Protein 8PGP (pdb70)

B-factor: mean 14.61, std 7.29, range [5.94, 54.8]

Radius of gyration: 15.75 Å; Cα contacts (8 Å, |Δi|>4): 609; chains: 1; bounding box: 39×38×40 Å

Structure (mmCIF, N/CA/C/O backbone):
data_8PGP
#
_entry.id   8PGP
#
_cell.length_a   39.260
_cell.length_b   67.470
_cell.length_c   40.090
_cell.angle_alpha   90.000
_cell.angle_beta   93.660
_cell.angle_gamma   90.000
#
_symmetry.space_group_name_H-M   'P 1 21 1'
#
loop_
_entity.id
_entity.type
_entity.pdbx_description
1 polymer 'Beta-lactamase VIM-1'
2 non-polymer 'ZINC ION'
3 non-polymer '7-[(1~{S})-1-[5-[(3-azanylazetidin-1-yl)methyl]-2-oxidanylidene-1,3-oxazolidin-3-yl]ethyl]-3-[3-cyano-4-(methylsulfonylamino)phenyl]-1~{H}-indole-2-carboxylic acid'
4 water water
#
loop_
_atom_site.group_PDB
_atom_site.id
_atom_site.type_symbol
_atom_site.label_atom_id
_atom_site.label_alt_id
_atom_site.label_comp_id
_atom_site.label_asym_id
_atom_site.label_entity_id
_atom_site.label_seq_id
_atom_site.pdbx_PDB_ins_code
_atom_site.Cartn_x
_atom_site.Cartn_y
_atom_site.Cartn_z
_atom_site.occupancy
_atom_site.B_iso_or_equiv
_atom_site.auth_seq_id
_atom_site.auth_comp_id
_atom_site.auth_asym_id
_atom_site.auth_atom_id
_atom_site.pdbx_PDB_model_num
ATOM 1 N N . SER A 1 30 ? 2.59948 -9.27877 7.73744 1.000 26.14943 30 SER A N 1
ATOM 2 C CA . SER A 1 30 ? 3.72832 -8.44837 7.32739 1.000 26.17890 30 SER A CA 1
ATOM 3 C C . SER A 1 30 ? 3.28289 -7.15188 6.65056 1.000 25.63136 30 SER A C 1
ATOM 4 O O . SER A 1 30 ? 3.87399 -6.70348 5.68446 1.000 25.26981 30 SER A O 1
ATOM 12 N N . GLY A 1 31 ? 2.22007 -6.54331 7.14997 1.000 25.24194 31 GLY A N 1
ATOM 13 C CA . GLY A 1 31 ? 1.79117 -5.22973 6.70374 1.000 24.56501 31 GLY A CA 1
ATOM 14 C C . GLY A 1 31 ? 0.45285 -5.18519 6.00081 1.000 23.61635 31 GLY A C 1
ATOM 15 O O . GLY A 1 31 ? -0.16903 -4.11734 5.95280 1.000 22.89319 31 GLY A O 1
ATOM 19 N N . GLU A 1 32 ? 0.00845 -6.28793 5.41223 1.000 23.16255 32 GLU A N 1
ATOM 20 C CA . GLU A 1 32 ? -1.28101 -6.34263 4.75045 1.000 22.49059 32 GLU A CA 1
ATOM 21 C C . GLU A 1 32 ? -2.37880 -6.44382 5.78854 1.000 20.01883 32 GLU A C 1
ATOM 22 O O . GLU A 1 32 ? -2.13991 -6.83635 6.93022 1.000 21.47543 32 GLU A O 1
ATOM 34 N N . TYR A 1 33 ? -3.59930 -6.09814 5.39000 1.000 17.36074 33 TYR A N 1
ATOM 35 C CA . TYR A 1 33 ? -4.69520 -6.17216 6.34435 1.000 14.70096 33 TYR A CA 1
ATOM 36 C C . TYR A 1 33 ? -4.93997 -7.63938 6.65174 1.000 16.44627 33 TYR A C 1
ATOM 37 O O . TYR A 1 33 ? -5.02510 -8.44990 5.72134 1.000 17.96991 33 TYR A O 1
ATOM 55 N N . PRO A 1 34 ? -5.00972 -8.03832 7.90938 1.000 18.36668 34 PRO A N 1
ATOM 56 C CA . PRO A 1 34 ? -5.08255 -9.46661 8.17503 1.000 19.61816 34 PRO A CA 1
ATOM 57 C C . PRO A 1 34 ? -6.44799 -10.03972 7.90945 1.000 19.63105 34 PRO A C 1
ATOM 58 O O . PRO A 1 34 ? -7.48425 -9.38344 8.04587 1.000 19.37448 34 PRO A O 1
ATOM 69 N N A THR A 1 35 ? -6.46763 -11.28678 7.39859 0.556 20.38061 35 THR A N 1
ATOM 70 N N B THR A 1 35 ? -6.37332 -11.32823 7.76333 0.444 19.09456 35 THR A N 1
ATOM 71 C CA A THR A 1 35 ? -7.67490 -11.96448 6.89535 0.556 20.72882 35 THR A CA 1
ATOM 72 C CA B THR A 1 35 ? -7.47926 -12.19213 7.61025 0.444 17.90452 35 THR A CA 1
ATOM 73 C C A THR A 1 35 ? -8.00677 -13.21893 7.71206 0.556 19.42778 35 THR A C 1
ATOM 74 C C B THR A 1 35 ? -7.30767 -13.28732 8.63395 0.444 16.62968 35 THR A C 1
ATOM 75 O O A THR A 1 35 ? -7.22032 -13.63029 8.55773 0.556 19.72002 35 THR A O 1
ATOM 76 O O B THR A 1 35 ? -6.30493 -13.36458 9.36469 0.444 16.41667 35 THR A O 1
ATOM 97 N N A VAL A 1 36 ? -9.18560 -13.83852 7.46160 0.556 19.08734 36 VAL A N 1
ATOM 98 N N B VAL A 1 36 ? -8.32679 -14.13080 8.67567 0.444 16.26697 36 VAL A N 1
ATOM 99 C CA A VAL A 1 36 ? -9.73678 -14.82779 8.39686 0.556 18.89663 36 VAL A CA 1
ATOM 100 C CA B VAL A 1 36 ? -8.31911 -15.30381 9.53141 0.444 16.64383 36 VAL A CA 1
ATOM 101 C C A VAL A 1 36 ? -8.78133 -15.99376 8.60100 0.556 19.18214 36 VAL A C 1
ATOM 102 C C B VAL A 1 36 ? -7.04506 -16.11513 9.35698 0.444 16.83392 36 VAL A C 1
ATOM 103 O O A VAL A 1 36 ? -8.55536 -16.43811 9.72869 0.556 18.77555 36 VAL A O 1
ATOM 104 O O B VAL A 1 36 ? -6.60392 -16.80039 10.28569 0.444 17.14161 36 VAL A O 1
ATOM 129 N N A ASN A 1 37 ? -8.24324 -16.54149 7.51930 0.5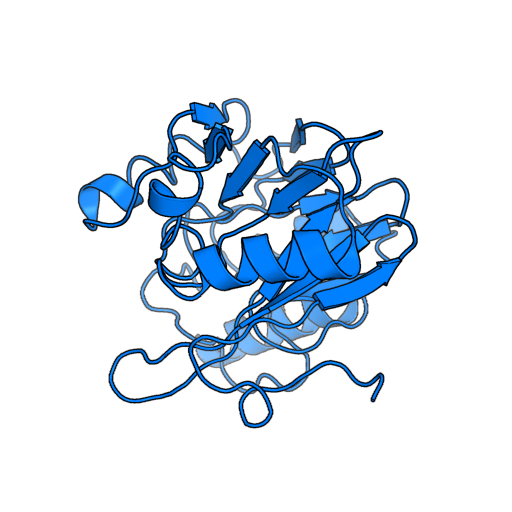56 19.80491 37 ASN A N 1
ATOM 130 N N B ASN A 1 37 ? -6.43604 -16.06898 8.17435 0.444 17.32483 37 ASN A N 1
ATOM 131 C CA A ASN A 1 37 ? -7.38295 -17.70522 7.68980 0.556 21.12486 37 ASN A CA 1
ATOM 132 C CA B ASN A 1 37 ? -5.29030 -16.92648 7.90722 0.444 18.43792 37 ASN A CA 1
ATOM 133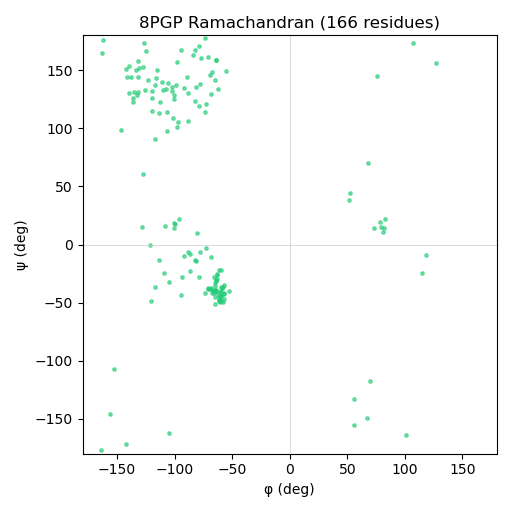 C C A ASN A 1 37 ? -6.01185 -17.34293 8.22433 0.556 20.71699 37 ASN A C 1
ATOM 134 C C B ASN A 1 37 ? -3.98500 -16.39689 8.48724 0.444 18.40636 37 ASN A C 1
ATOM 135 O O A ASN A 1 37 ? -5.20909 -18.24601 8.47309 0.556 21.41545 37 ASN A O 1
ATOM 136 O O B ASN A 1 37 ? -2.99133 -17.12814 8.47150 0.444 18.63477 37 ASN A O 1
ATOM 157 N N A GLU A 1 38 ? -5.73805 -16.05667 8.42481 0.556 19.60605 38 GLU A N 1
ATOM 158 N N B GLU A 1 38 ? -3.95521 -15.17521 9.02074 0.444 18.25609 38 GLU A N 1
ATOM 159 C CA A GLU A 1 38 ? -4.46968 -15.61573 8.98054 0.556 18.88533 38 GLU A CA 1
ATOM 160 C CA B GLU A 1 38 ? -2.72910 -14.61049 9.57742 0.444 18.22772 38 GLU A CA 1
ATOM 161 C C A GLU A 1 38 ? -4.51889 -15.37796 10.47819 0.556 17.29678 38 GLU A C 1
ATOM 162 C C B GLU A 1 38 ? -2.87149 -14.21419 11.03794 0.444 16.95441 38 GLU A C 1
ATOM 163 O O A GLU A 1 38 ? -3.46548 -15.13686 11.07755 0.556 17.50322 38 GLU A O 1
ATOM 164 O O B GLU A 1 38 ? -2.01885 -13.49069 11.57213 0.444 17.80932 38 GLU A O 1
ATOM 187 N N A ILE A 1 39 ? -5.69475 -15.44256 11.09314 0.556 15.22136 39 ILE A N 1
ATOM 188 N N B ILE A 1 39 ? -3.94911 -14.62171 11.68454 0.444 14.47965 39 ILE A N 1
ATOM 189 C CA A ILE A 1 39 ? -5.84162 -15.14424 12.51428 0.556 13.75658 39 ILE A CA 1
ATOM 190 C CA B ILE A 1 39 ? -4.15480 -14.38464 13.10540 0.444 13.37322 39 ILE A CA 1
ATOM 191 C C A ILE A 1 39 ? -6.49341 -16.34872 13.17226 0.556 12.60265 39 ILE A C 1
ATOM 192 C C B ILE A 1 39 ? -4.03980 -15.74110 13.79454 0.444 13.11283 39 ILE A C 1
ATOM 193 O O A ILE A 1 39 ? -7.67483 -16.61304 12.92897 0.556 11.46955 39 ILE A O 1
ATOM 194 O O B ILE A 1 39 ? -4.85378 -16.63318 13.52619 0.444 13.10534 39 ILE A O 1
ATOM 225 N N A PRO A 1 40 ? -5.77553 -17.12148 13.96915 0.556 12.58958 40 PRO A N 1
ATOM 226 N N B PRO A 1 40 ? -3.02699 -15.96826 14.62838 0.444 13.16287 40 PRO A N 1
ATOM 227 C CA A PRO A 1 40 ? -6.43085 -18.19475 14.71294 0.556 12.53728 40 PRO A CA 1
ATOM 228 C CA B PRO A 1 40 ? -2.92246 -17.25485 15.31526 0.444 13.14012 40 PRO A CA 1
ATOM 229 C C A PRO A 1 40 ? -7.45958 -17.60628 15.65980 0.556 11.23365 40 PRO A C 1
ATOM 230 C C B PRO A 1 40 ? -4.15860 -17.50656 16.15369 0.444 12.58714 40 PRO A C 1
ATOM 231 O O A PRO A 1 40 ? -7.28306 -16.51965 16.20019 0.556 11.31133 40 PRO A O 1
ATOM 232 O O B PRO A 1 40 ? -4.88802 -16.58942 16.54242 0.444 12.36347 40 PRO A O 1
ATOM 253 N N A VAL A 1 41 ? -8.52066 -18.35727 15.90062 0.556 11.21073 41 VAL A N 1
ATOM 254 N N B VAL A 1 41 ? -4.39085 -18.78576 16.43413 0.444 12.97013 41 VAL A N 1
ATOM 255 C CA A VAL A 1 41 ? -9.50264 -17.90606 16.86988 0.556 11.46769 41 VAL A CA 1
ATOM 256 C CA B VAL A 1 41 ? -5.60536 -19.17418 17.12816 0.444 13.45150 41 VAL A CA 1
ATOM 257 C C A VAL A 1 41 ? -8.82296 -17.79463 18.22642 0.556 11.50113 41 VAL A C 1
ATOM 258 C C B VAL A 1 41 ? -5.69917 -18.45259 18.46102 0.444 12.93177 41 VAL A C 1
ATOM 259 O O A VAL A 1 41 ? -8.14452 -18.72348 18.68809 0.556 12.70785 41 VAL A O 1
ATOM 260 O O B VAL A 1 41 ? -4.73431 -18.39007 19.23146 0.444 13.26545 41 VAL A O 1
ATOM 285 N N A GLY A 1 42 ? -9.00435 -16.65250 18.87759 0.556 10.72584 42 GLY A N 1
ATOM 286 N N B GLY A 1 42 ? -6.86036 -17.86364 18.71898 0.444 12.55139 42 GLY A N 1
ATOM 287 C CA A GLY A 1 42 ? -8.34708 -16.36914 20.14087 0.556 11.01487 42 GLY A CA 1
ATOM 288 C CA B GLY A 1 42 ? -7.12306 -17.19479 19.97570 0.444 13.19297 42 GLY A CA 1
ATOM 289 C C A GLY A 1 42 ? -7.23140 -15.36101 20.05093 0.556 11.84090 42 GLY A C 1
ATOM 290 C C B GLY A 1 42 ? -6.52430 -15.81437 20.07706 0.444 13.38901 42 GLY A C 1
ATOM 291 O O A GLY A 1 42 ? -6.79416 -14.84412 21.08831 0.556 12.02113 42 GLY A O 1
ATOM 292 O O B GLY A 1 42 ? -6.49361 -15.24252 21.16975 0.444 13.48670 42 GLY A O 1
ATOM 299 N N A GLU A 1 43 ? -6.75758 -15.06239 18.85734 0.556 12.44878 43 GLU A N 1
ATOM 300 N N B GLU A 1 43 ? -6.07903 -15.26799 18.96023 0.444 13.86483 43 GLU A N 1
ATOM 301 C CA A GLU A 1 43 ? -5.64675 -14.14661 18.66766 0.556 13.77146 43 GLU A CA 1
ATOM 302 C CA B GLU A 1 43 ? -5.25287 -14.08307 18.86534 0.444 14.76411 43 GLU A CA 1
ATOM 303 C C A GLU A 1 43 ? -6.16322 -12.83685 18.11780 0.556 12.61241 43 GLU A C 1
ATOM 304 C C B GLU A 1 43 ? -6.04210 -12.92952 18.26744 0.444 12.64100 43 GLU A C 1
ATOM 305 O O A GLU A 1 43 ? -7.16296 -12.81175 17.39601 0.556 12.81894 43 GLU A O 1
ATOM 306 O O B GLU A 1 43 ? -7.09519 -13.10881 17.66526 0.444 12.42412 43 GLU A O 1
ATOM 329 N N . VAL A 1 44 ? -5.47661 -11.74415 18.43336 1.000 10.89336 44 VAL A N 1
ATOM 330 C CA . VAL A 1 44 ? -5.96278 -10.47707 17.91795 1.000 9.60602 44 VAL A CA 1
ATOM 331 C C . VAL A 1 44 ? -4.81632 -9.75555 17.25129 1.000 9.62993 44 VAL A C 1
ATOM 332 O O . VAL A 1 44 ? -3.68516 -9.75250 17.74838 1.000 11.09211 44 VAL A O 1
ATOM 345 N N A ARG A 1 45 ? -5.13873 -9.12030 16.12663 0.446 9.91728 45 ARG A N 1
ATOM 346 N N B ARG A 1 45 ? -5.08995 -9.12731 16.13465 0.554 9.16684 45 ARG A N 1
ATOM 347 C CA A ARG A 1 45 ? -4.24064 -8.26961 15.37463 0.446 10.45098 45 ARG A CA 1
ATOM 348 C CA B ARG A 1 45 ? -4.08327 -8.27932 15.54146 0.554 9.37928 45 ARG A CA 1
ATOM 349 C C A ARG A 1 45 ? -4.70600 -6.82329 15.45874 0.446 9.31501 45 ARG A C 1
ATOM 350 C C B ARG A 1 45 ? -4.64349 -6.87370 15.39922 0.554 8.74692 45 ARG A C 1
ATOM 351 O O A ARG A 1 45 ? -5.90449 -6.53541 15.50549 0.446 9.03046 45 ARG A O 1
ATOM 352 O O B ARG A 1 45 ? -5.84832 -6.66845 15.26464 0.554 8.40254 45 ARG A O 1
ATOM 393 N N . LEU A 1 46 ? -3.74443 -5.90515 15.47010 1.000 8.68694 46 LEU A N 1
ATOM 394 C CA . LEU A 1 46 ? -4.05167 -4.50468 15.27574 1.000 8.84045 46 LEU A CA 1
ATOM 395 C C . LEU A 1 46 ? -3.49060 -4.06293 13.93968 1.000 9.37826 46 LEU A C 1
ATOM 396 O O . LEU A 1 46 ? -2.48687 -4.58132 13.45657 1.000 11.42814 46 LEU A O 1
ATOM 412 N N . TYR A 1 47 ? -4.13078 -3.07799 13.34968 1.000 8.52788 47 TYR A N 1
ATOM 413 C CA . TYR A 1 47 ? -3.70710 -2.54093 12.06520 1.000 8.66939 47 TYR A CA 1
ATOM 414 C C . TYR A 1 47 ? -3.78246 -1.03235 12.14843 1.000 8.56605 47 TYR A C 1
ATOM 415 O O . TYR A 1 47 ? -4.82893 -0.47109 12.45245 1.000 8.79701 47 TYR A O 1
ATOM 433 N N . GLN A 1 48 ? -2.66974 -0.36171 11.90570 1.000 9.47347 48 GLN A N 1
ATOM 434 C CA . GLN A 1 48 ? -2.65905 1.09361 11.95491 1.000 10.04372 48 GLN A CA 1
ATOM 435 C C . GLN A 1 48 ? -3.39025 1.65886 10.75521 1.000 9.63710 48 GLN A C 1
ATOM 436 O O . GLN A 1 48 ? -3.02149 1.40495 9.61348 1.000 11.43319 48 GLN A O 1
ATOM 450 N N . ILE A 1 49 ? -4.42858 2.43307 11.01762 1.000 9.32419 49 ILE A N 1
ATOM 451 C CA . ILE A 1 49 ? -5.23924 3.03785 9.97443 1.000 9.50715 49 ILE A CA 1
ATOM 452 C C . ILE A 1 49 ? -4.76013 4.43667 9.65778 1.000 10.47517 49 ILE A C 1
ATOM 453 O O . ILE A 1 49 ? -4.74554 4.84107 8.49973 1.000 12.33312 49 ILE A O 1
ATOM 469 N N . ALA A 1 50 ? -4.45127 5.19642 10.69846 1.000 10.58473 50 ALA A N 1
ATOM 470 C CA . ALA A 1 50 ? -4.03686 6.58977 10.59530 1.000 11.68376 50 ALA A CA 1
ATOM 471 C C . ALA A 1 50 ? -3.35847 6.93444 11.90469 1.000 11.85698 50 ALA A C 1
ATOM 472 O O . ALA A 1 50 ? -3.33581 6.13450 12.83326 1.000 11.64951 50 ALA A O 1
ATOM 479 N N . ASP A 1 51 ? -2.81799 8.13856 12.00551 1.000 13.74146 51 ASP A N 1
ATOM 480 C CA A ASP A 1 51 ? -2.24440 8.55592 13.27357 0.611 14.46228 51 ASP A CA 1
ATOM 481 C CA B ASP A 1 51 ? -2.24763 8.55964 13.27480 0.389 14.09312 51 ASP A CA 1
ATOM 482 C C . ASP A 1 51 ? -3.30105 8.47850 14.36785 1.000 13.40813 51 ASP A C 1
ATOM 483 O O . ASP A 1 51 ? -4.37682 9.07231 14.25755 1.000 14.36306 51 ASP A O 1
ATOM 500 N N . GLY A 1 52 ? -3.01123 7.70403 15.40086 1.000 12.47693 52 GLY A N 1
ATOM 501 C CA . GLY A 1 52 ? -3.92712 7.58165 16.50252 1.000 11.56845 52 GLY A CA 1
ATOM 502 C C . GLY A 1 52 ? -5.16282 6.76850 16.22162 1.000 10.19089 52 GLY A C 1
ATOM 503 O O . GLY A 1 52 ? -6.09546 6.83515 17.02244 1.000 10.05990 52 GLY A O 1
ATOM 507 N N . VAL A 1 53 ? -5.19147 5.99995 15.13526 1.000 9.30373 53 VAL A N 1
ATOM 508 C CA . VAL A 1 53 ? -6.34182 5.17851 14.80618 1.000 8.39803 53 VAL A CA 1
ATOM 509 C C . VAL A 1 53 ? -5.85876 3.81130 14.37065 1.000 7.91323 53 VAL A C 1
ATOM 510 O O . VAL A 1 53 ? -5.03645 3.70329 13.45882 1.000 8.97194 53 VAL A O 1
ATOM 523 N N . TRP A 1 54 ? -6.37979 2.77493 15.01189 1.000 7.55904 54 TRP A N 1
ATOM 524 C CA . TRP A 1 54 ? -6.09901 1.39726 14.63968 1.000 7.72980 54 TRP A CA 1
ATOM 525 C C . TRP A 1 54 ? -7.42157 0.68716 14.45355 1.000 7.62483 54 TRP A C 1
ATOM 526 O O . TRP A 1 54 ? -8.40484 1.01961 15.09919 1.000 8.42314 54 TRP A O 1
ATOM 547 N N . SER A 1 55 ? -7.42992 -0.33732 13.62396 1.000 7.15812 55 SER A N 1
ATOM 548 C CA . SER A 1 55 ? -8.47012 -1.34014 13.73307 1.000 6.88536 55 SER A CA 1
ATOM 549 C C . SER A 1 55 ? -7.92401 -2.52034 14.51749 1.000 6.67058 55 SER A C 1
ATOM 550 O O . SER A 1 55 ? -6.70905 -2.72674 14.62227 1.000 7.51075 55 SER A O 1
ATOM 558 N N . HIS A 1 56 ? -8.83470 -3.27605 15.10838 1.000 6.46905 56 HIS A N 1
ATOM 559 C CA . HIS A 1 56 ? -8.51633 -4.56509 15.68644 1.000 6.46003 56 HIS A CA 1
ATOM 560 C C . HIS A 1 56 ? -9.27200 -5.62999 14.92440 1.000 6.50789 56 HIS A C 1
ATOM 561 O O . HIS A 1 56 ? -10.38904 -5.40407 14.48202 1.000 6.96835 56 HIS A O 1
ATOM 575 N N . ILE A 1 57 ? -8.62228 -6.77453 14.75614 1.000 6.89970 57 ILE A N 1
ATOM 576 C CA . ILE A 1 57 ? -9.14889 -7.86650 13.97034 1.000 7.35753 57 ILE A CA 1
ATOM 577 C C . ILE A 1 57 ? -9.00686 -9.13047 14.77746 1.000 7.56870 57 ILE A C 1
ATOM 578 O O . ILE A 1 57 ? -7.93796 -9.43584 15.30774 1.000 8.32785 57 ILE A O 1
ATOM 594 N N . ALA A 1 58 ? -10.09146 -9.88007 14.85267 1.000 8.12428 58 ALA A N 1
ATOM 595 C CA . ALA A 1 58 ? -10.09657 -11.16394 15.53378 1.000 9.42505 58 ALA A CA 1
ATOM 596 C C . ALA A 1 58 ? -10.98105 -12.10878 14.75018 1.000 9.38643 58 ALA A C 1
ATOM 597 O O . ALA A 1 58 ? -11.68763 -11.70013 13.83644 1.000 9.58325 58 ALA A O 1
ATOM 604 N N A THR A 1 59 ? -10.96896 -13.36448 15.11062 0.565 9.87370 59 THR A N 1
ATOM 605 N N B THR A 1 59 ? -10.90548 -13.40102 15.13473 0.435 9.76333 59 THR A N 1
ATOM 606 C CA A THR A 1 59 ? -11.84112 -14.27903 14.42784 0.565 9.56082 59 THR A CA 1
ATOM 607 C CA B THR A 1 59 ? -11.55074 -14.53375 14.47712 0.435 9.35393 59 THR A CA 1
ATOM 608 C C A THR A 1 59 ? -12.58137 -15.07050 15.47547 0.565 8.45230 59 THR A C 1
ATOM 609 C C B THR A 1 59 ? -12.48691 -15.21870 15.47128 0.435 8.30917 59 THR A C 1
ATOM 610 O O A THR A 1 59 ? -12.17137 -15.20616 16.62384 0.565 8.94237 59 THR A O 1
ATOM 611 O O B THR A 1 59 ? -12.09159 -15.49583 16.60487 0.435 8.27858 59 THR A O 1
ATOM 632 N N . GLN A 1 60 ? -13.70012 -15.58562 15.04580 1.000 8.10400 60 GLN A N 1
ATOM 633 C CA . GLN A 1 60 ? -14.57840 -16.31051 15.94181 1.000 7.80262 60 GLN A CA 1
ATOM 634 C C . GLN A 1 60 ? -15.37954 -17.30966 15.13046 1.000 7.98386 60 GLN A C 1
ATOM 635 O O . GLN A 1 60 ? -15.66339 -17.09632 13.95934 1.000 9.35124 60 GLN A O 1
ATOM 649 N N A SER A 1 61 ? -15.74806 -18.38390 15.81088 0.509 8.90340 61 SER A N 1
ATOM 650 N N B SER A 1 61 ? -15.73874 -18.40493 15.76282 0.491 7.71802 61 SER A N 1
ATOM 651 C CA A SER A 1 61 ? -16.63091 -19.42164 15.31195 0.509 10.53158 61 SER A CA 1
ATOM 652 C CA B SER A 1 61 ? -16.62705 -19.34811 15.11984 0.491 8.51261 61 SER A CA 1
ATOM 653 C C A SER A 1 61 ? -18.06870 -19.02378 15.61485 0.509 9.71784 61 SER A C 1
ATOM 654 C C B SER A 1 61 ? -18.04501 -19.12648 15.59798 0.491 8.80004 61 SER A C 1
ATOM 655 O O A SER A 1 61 ? -18.37039 -18.50064 16.68692 0.509 9.96990 61 SER A O 1
ATOM 656 O O B SER A 1 61 ? -18.29954 -18.93559 16.78811 0.491 8.86154 61 SER A O 1
ATOM 671 N N . PHE A 1 62 ? -18.95901 -19.27482 14.66275 1.000 9.11589 62 PHE A N 1
ATOM 672 C CA . PHE A 1 62 ? -20.37430 -19.02872 14.87902 1.000 9.44039 62 PHE A CA 1
ATOM 673 C C . PHE A 1 62 ? -21.12007 -19.99641 13.97866 1.000 9.23375 62 PHE A C 1
ATOM 674 O O . PHE A 1 62 ? -20.90333 -20.00602 12.76820 1.000 9.43373 62 PHE A O 1
ATOM 691 N N . ASP A 1 63 ? -21.96872 -20.83853 14.55978 1.000 9.53892 63 ASP A N 1
ATOM 692 C CA . ASP A 1 63 ? -22.74386 -21.81230 13.79224 1.000 10.27504 63 ASP A CA 1
ATOM 693 C C . ASP A 1 63 ? -21.84494 -22.63223 12.86973 1.000 10.41022 63 ASP A C 1
ATOM 694 O O . ASP A 1 63 ? -22.20599 -23.00401 11.75561 1.000 11.22049 63 ASP A O 1
ATOM 703 N N . GLY A 1 64 ? -20.66529 -22.96264 13.36942 1.000 10.73247 64 GLY A N 1
ATOM 704 C CA . GLY A 1 64 ? -19.80209 -23.88042 12.65550 1.000 11.51990 64 GLY A CA 1
ATOM 705 C C . GLY A 1 64 ? -19.01788 -23.29725 11.50915 1.000 11.85635 64 GLY A C 1
ATOM 706 O O . GLY A 1 64 ? -18.49731 -24.04502 10.67045 1.000 13.69413 64 GLY A O 1
ATOM 710 N N . ALA A 1 65 ? -18.92440 -21.98521 11.42566 1.000 10.55804 65 ALA A N 1
ATOM 711 C CA . ALA A 1 65 ? -18.03736 -21.36570 10.46227 1.000 10.87679 65 ALA A CA 1
ATOM 712 C C . ALA A 1 65 ? -17.23087 -20.30358 11.18564 1.000 9.98402 65 ALA A C 1
ATOM 713 O O . ALA A 1 65 ? -17.63577 -19.78274 12.21928 1.000 10.46095 65 ALA A O 1
ATOM 720 N N . VAL A 1 66 ? -16.09261 -19.96043 10.60723 1.000 10.75937 66 VAL A N 1
ATOM 721 C CA . VAL A 1 66 ? -15.17091 -18.99723 11.20162 1.000 11.50296 66 VAL A CA 1
ATOM 722 C C . VAL A 1 66 ? -15.23118 -17.70083 10.41583 1.000 9.53539 66 VAL A C 1
ATOM 723 O O . VAL A 1 66 ? -15.17334 -17.68795 9.18701 1.000 10.56739 66 VAL A O 1
ATOM 736 N N . TYR A 1 67 ? -15.31662 -16.60601 11.15157 1.000 9.25341 67 TYR A N 1
ATOM 737 C CA . TYR A 1 67 ? -15.45116 -15.29606 10.56613 1.000 9.20541 67 TYR A CA 1
ATOM 738 C C . TYR A 1 67 ? -14.46148 -14.33929 11.20052 1.000 9.00293 67 TYR A C 1
ATOM 739 O O . TYR A 1 67 ? -14.24965 -14.38422 12.40543 1.000 9.63949 67 TYR A O 1
ATOM 757 N N . PRO A 1 68 ? -13.91637 -13.42035 10.42375 1.000 8.77007 68 PRO A N 1
ATOM 758 C CA . PRO A 1 68 ? -13.18832 -12.29193 10.99763 1.000 8.32364 68 PRO A CA 1
ATOM 759 C C . PRO A 1 68 ? -14.16728 -11.21869 11.40901 1.000 8.05388 68 PRO A C 1
ATOM 760 O O . PRO A 1 68 ? -15.30167 -11.17538 10.94947 1.000 8.53108 68 PRO A O 1
ATOM 771 N N A SER A 1 69 ? -13.66863 -10.28268 12.21182 0.360 7.98061 69 SER A N 1
ATOM 772 N N B SER A 1 69 ? -13.71096 -10.33298 12.28301 0.640 7.54434 69 SER A N 1
ATOM 773 C CA A SER A 1 69 ? -14.46108 -9.14203 12.64094 0.360 7.75215 69 SER A CA 1
ATOM 774 C CA B SER A 1 69 ? -14.45354 -9.10882 12.52564 0.640 6.93169 69 SER A CA 1
ATOM 775 C C A SER A 1 69 ? -13.53150 -8.01998 13.05172 0.360 7.01517 69 SER A C 1
ATOM 776 C C B SER A 1 69 ? -13.49987 -8.02772 12.96338 0.640 6.47320 69 SER A C 1
ATOM 777 O O A SER A 1 69 ? -12.50677 -8.26229 13.68627 0.360 7.34046 69 SER A O 1
ATOM 778 O O B SER A 1 69 ? -12.42713 -8.30067 13.49410 0.640 7.33597 69 SER A O 1
ATOM 793 N N . ASN A 1 70 ? -13.93973 -6.79453 12.76033 1.000 6.53835 70 ASN A N 1
ATOM 794 C CA . ASN A 1 70 ? -13.15800 -5.60937 13.07188 1.000 6.41950 70 ASN A CA 1
ATOM 795 C C . ASN A 1 70 ? -13.75275 -4.86252 14.25073 1.000 6.44670 70 ASN A C 1
ATOM 796 O O . ASN A 1 70 ? -14.95229 -4.90062 14.51099 1.000 7.50213 70 ASN A O 1
ATOM 807 N N . GLY A 1 71 ? -12.89333 -4.09268 14.88733 1.000 6.02571 71 GLY A N 1
ATOM 808 C CA . GLY A 1 71 ? -13.25710 -2.98781 15.73283 1.000 6.11884 71 GLY A CA 1
ATOM 809 C C . GLY A 1 71 ? -12.27877 -1.85578 15.54471 1.000 5.96160 71 GLY A C 1
ATOM 810 O O . GLY A 1 71 ? -11.43413 -1.91495 14.64158 1.000 6.63292 71 GLY A O 1
ATOM 814 N N . LEU A 1 72 ? -12.37794 -0.83699 16.37075 1.000 6.10380 72 LEU A N 1
ATOM 815 C CA . LEU A 1 72 ? -11.56824 0.36128 16.22740 1.000 6.40577 72 LEU A CA 1
ATOM 816 C C . LEU A 1 72 ? -10.93269 0.70798 17.56525 1.000 6.33954 72 LEU A C 1
ATOM 817 O O . LEU A 1 72 ? -11.49816 0.44237 18.62913 1.000 6.70605 72 LEU A O 1
ATOM 833 N N . ILE A 1 73 ? -9.78020 1.35651 17.50291 1.000 6.59467 73 ILE A N 1
ATOM 834 C CA . ILE A 1 73 ? -9.10629 1.90939 18.66367 1.000 6.79044 73 ILE A CA 1
ATOM 835 C C . ILE A 1 73 ? -8.71108 3.32440 18.27903 1.000 7.14935 73 ILE A C 1
ATOM 836 O O . ILE A 1 73 ? -8.10744 3.52734 17.22950 1.000 7.57553 73 ILE A O 1
ATOM 852 N N . VAL A 1 74 ? -9.05513 4.29025 19.11155 1.000 7.27271 74 VAL A N 1
ATOM 853 C CA . VAL A 1 74 ? -8.75697 5.68055 18.81334 1.000 7.54644 74 VAL A CA 1
ATOM 854 C C . VAL A 1 74 ? -8.03109 6.27534 20.00041 1.000 8.21188 74 VAL A C 1
ATOM 855 O O . VAL A 1 74 ? -8.52229 6.24006 21.13580 1.000 8.93766 74 VAL A O 1
ATOM 868 N N A ARG A 1 75 ? -6.85890 6.84735 19.73274 0.381 9.17157 75 ARG A N 1
ATOM 869 N N B ARG A 1 75 ? -6.87193 6.86065 19.74032 0.619 8.82967 75 ARG A N 1
ATOM 870 C CA A ARG A 1 75 ? -6.11329 7.53477 20.77405 0.381 10.57577 75 ARG A CA 1
ATOM 871 C CA B ARG A 1 75 ? -6.12935 7.50287 20.80854 0.619 10.38056 75 ARG A CA 1
ATOM 872 C C A ARG A 1 75 ? -6.92836 8.70982 21.29383 0.381 10.67312 75 ARG A C 1
ATOM 873 C C B ARG A 1 75 ? -6.87668 8.73195 21.29948 0.619 10.39603 75 ARG A C 1
ATOM 874 O O A ARG A 1 75 ? -7.55461 9.44640 20.52590 0.381 11.26163 75 ARG A O 1
ATOM 875 O O B ARG A 1 75 ? -7.34875 9.55390 20.51070 0.619 11.16636 75 ARG A O 1
ATOM 916 N N . ASP A 1 76 ? -6.93924 8.85376 22.62082 1.000 11.13725 76 ASP A N 1
ATOM 917 C CA . ASP A 1 76 ? -7.77479 9.79284 23.34470 1.000 13.45366 76 ASP A CA 1
ATOM 918 C C . ASP A 1 76 ? -6.84462 10.41368 24.38116 1.000 14.79445 76 ASP A C 1
ATOM 919 O O . ASP A 1 76 ? -6.87707 10.12229 25.57205 1.000 14.93128 76 ASP A O 1
ATOM 928 N N . GLY A 1 77 ? -5.93400 11.24759 23.89906 1.000 16.22816 77 GLY A N 1
ATOM 929 C CA . GLY A 1 77 ? -4.86993 11.78416 24.73778 1.000 17.64914 77 GLY A CA 1
ATOM 930 C C . GLY A 1 77 ? -3.85204 10.72898 25.13201 1.000 17.78443 77 GLY A C 1
ATOM 931 O O . GLY A 1 77 ? -3.19161 10.11675 24.28334 1.000 19.82979 77 GLY A O 1
ATOM 935 N N . ASP A 1 78 ? -3.74767 10.47792 26.43481 1.000 17.36921 78 ASP A N 1
ATOM 936 C CA . ASP A 1 78 ? -2.95198 9.38513 26.97314 1.000 17.51221 78 ASP A CA 1
ATOM 937 C C . ASP A 1 78 ? -3.81863 8.19033 27.35648 1.000 15.13280 78 ASP A C 1
ATOM 938 O O . ASP A 1 78 ? -3.37391 7.29539 28.07352 1.000 16.01436 78 ASP A O 1
ATOM 947 N N . GLU A 1 79 ? -5.03151 8.13210 26.82536 1.000 13.23060 79 GLU A N 1
ATOM 948 C CA . GLU A 1 79 ? -5.92449 6.99899 26.98449 1.000 12.17563 79 GLU A CA 1
ATOM 949 C C . GLU A 1 79 ? -6.36850 6.54020 25.60607 1.000 10.35523 79 GLU A C 1
ATOM 950 O O . GLU A 1 79 ? -6.10167 7.18709 24.59719 1.000 10.76811 79 GLU A O 1
ATOM 962 N N . LEU A 1 80 ? -7.07966 5.41711 25.57661 1.000 9.06748 80 LEU A N 1
ATOM 963 C CA . LEU A 1 80 ? -7.65060 4.88791 24.35757 1.000 8.64010 80 LEU A CA 1
ATOM 964 C C . LEU A 1 80 ? -9.14881 4.71403 24.49237 1.000 8.08858 80 LEU A C 1
ATOM 965 O O . LEU A 1 80 ? -9.64912 4.27821 25.53524 1.000 8.79522 80 LEU A O 1
ATOM 981 N N . LEU A 1 81 ? -9.83594 5.01699 23.40000 1.000 7.64956 81 LEU A N 1
ATOM 982 C CA . LEU A 1 81 ? -11.23542 4.69025 23.20970 1.000 7.14640 81 LEU A CA 1
ATOM 983 C C . LEU A 1 81 ? -11.32014 3.45756 22.33011 1.000 6.94994 81 LEU A C 1
ATOM 984 O O . LEU A 1 81 ? -10.74172 3.41792 21.23983 1.000 7.70315 81 LEU A O 1
ATOM 1000 N N . LEU A 1 82 ? -12.06266 2.46385 22.78373 1.000 6.71278 82 LEU A N 1
ATOM 1001 C CA . LEU A 1 82 ? -12.28541 1.23308 22.03781 1.000 6.52807 82 LEU A CA 1
ATOM 1002 C C . LEU A 1 82 ? -13.66922 1.26325 21.41081 1.000 6.22801 82 LEU A C 1
ATOM 1003 O O . LEU A 1 82 ? -14.63899 1.61870 22.07999 1.000 6.95298 82 LEU A O 1
ATOM 1019 N N . ILE A 1 83 ? -13.75840 0.87658 20.15391 1.000 6.01344 83 ILE A N 1
ATOM 1020 C CA . ILE A 1 83 ? -15.03017 0.67447 19.49078 1.000 6.28384 83 ILE A CA 1
ATOM 1021 C C . ILE A 1 83 ? -15.15695 -0.81706 19.18846 1.000 6.01562 83 ILE A C 1
ATOM 1022 O O . ILE A 1 83 ? -14.37942 -1.36124 18.40535 1.000 6.44920 83 ILE A O 1
ATOM 1038 N N . ASP A 1 84 ? -16.11989 -1.44025 19.86113 1.000 5.94278 84 ASP A N 1
ATOM 1039 C CA . ASP A 1 84 ? -16.51205 -2.83933 19.69525 1.000 6.11374 84 ASP A CA 1
ATOM 1040 C C . ASP A 1 84 ? -15.51388 -3.79061 20.33623 1.000 6.02066 84 ASP A C 1
ATOM 1041 O O . ASP A 1 84 ? -14.31126 -3.57506 20.39772 1.000 6.49914 84 ASP A O 1
ATOM 1050 N N . THR A 1 85 ? -16.07852 -4.87005 20.85883 1.000 6.29064 85 THR A N 1
ATOM 1051 C CA . THR A 1 85 ? -15.27603 -5.95266 21.37380 1.000 6.62352 85 THR A CA 1
ATOM 1052 C C . THR A 1 85 ? -14.65275 -6.72890 20.23293 1.000 6.25079 85 THR A C 1
ATOM 1053 O O . THR A 1 85 ? -14.89448 -6.46989 19.06885 1.000 6.52054 85 THR A O 1
ATOM 1064 N N . ALA A 1 86 ? -13.84868 -7.73706 20.59621 1.000 6.85851 86 ALA A N 1
ATOM 1065 C CA . ALA A 1 86 ? -13.22195 -8.62227 19.63037 1.000 7.11775 86 ALA A CA 1
ATOM 1066 C C . ALA A 1 86 ? -14.01049 -9.92841 19.42709 1.000 8.03671 86 ALA A C 1
ATOM 1067 O O . ALA A 1 86 ? -13.43774 -10.91611 18.97649 1.000 10.04187 86 ALA A O 1
ATOM 1074 N N . TRP A 1 87 ? -15.30074 -9.91672 19.74731 1.000 7.54556 87 TRP A N 1
ATOM 1075 C CA . TRP A 1 87 ? -16.20590 -11.04103 19.50330 1.000 7.47425 87 TRP A CA 1
ATOM 1076 C C . TRP A 1 87 ? -15.85053 -12.21554 20.38338 1.000 8.40538 87 TRP A C 1
ATOM 1077 O O . TRP A 1 87 ? -15.35397 -13.25138 19.91926 1.000 10.85147 87 TRP A O 1
ATOM 1098 N N . GLY A 1 88 ? -16.11261 -12.03541 21.66177 1.000 9.65674 88 GLY A N 1
ATOM 1099 C CA . GLY A 1 88 ? -15.94370 -13.08413 22.63647 1.000 10.51474 88 GLY A CA 1
ATOM 1100 C C . GLY A 1 88 ? -15.08447 -12.65173 23.79883 1.000 10.02652 88 GLY A C 1
ATOM 1101 O O . GLY A 1 88 ? -14.21956 -11.77948 23.68406 1.000 9.53292 88 GLY A O 1
ATOM 1105 N N . ALA A 1 89 ? -15.28238 -13.32964 24.91958 1.000 10.95129 89 ALA A N 1
ATOM 1106 C CA . ALA A 1 89 ? -14.54066 -12.99972 26.12525 1.000 11.24412 89 ALA A CA 1
ATOM 1107 C C . ALA A 1 89 ? -13.04683 -13.22142 25.95245 1.000 10.61745 89 ALA A C 1
ATOM 1108 O O . ALA A 1 89 ? -12.23357 -12.32437 26.21916 1.000 10.51510 89 ALA A O 1
ATOM 1115 N N A LYS A 1 90 ? -12.65592 -14.42287 25.53675 0.404 10.51914 90 LYS A N 1
ATOM 1116 N N B LYS A 1 90 ? -12.65551 -14.40182 25.49714 0.596 9.80595 90 LYS A N 1
ATOM 1117 C CA A LYS A 1 90 ? -11.23550 -14.68679 25.38588 0.404 10.63470 90 LYS A CA 1
ATOM 1118 C CA B LYS A 1 90 ? -11.23130 -14.65278 25.41338 0.596 9.42206 90 LYS A CA 1
ATOM 1119 C C A LYS A 1 90 ? -10.62625 -13.76031 24.34566 0.404 9.40584 90 LYS A C 1
ATOM 1120 C C B LYS A 1 90 ? -10.59049 -13.82235 24.31249 0.596 8.71688 90 LYS A C 1
ATOM 1121 O O A LYS A 1 90 ? -9.56444 -13.17204 24.57670 0.404 9.29684 90 LYS A O 1
ATOM 1122 O O B LYS A 1 90 ? -9.44770 -13.39155 24.46423 0.596 8.45768 90 LYS A O 1
ATOM 1159 N N . ASN A 1 91 ? -11.30257 -13.58351 23.20869 1.000 8.72345 91 ASN A N 1
ATOM 1160 C CA . ASN A 1 91 ? -10.76408 -12.70644 22.19061 1.000 8.27329 91 ASN A CA 1
ATOM 1161 C C . ASN A 1 91 ? -10.56735 -11.30428 22.75230 1.000 7.84148 91 ASN A C 1
ATOM 1162 O O . ASN A 1 91 ? -9.60945 -10.61992 22.41384 1.000 8.05813 91 ASN A O 1
ATOM 1173 N N . THR A 1 92 ? -11.50330 -10.84170 23.56299 1.000 7.70241 92 THR A N 1
ATOM 1174 C CA . THR A 1 92 ? -11.42349 -9.49082 24.08975 1.000 7.96837 92 THR A CA 1
ATOM 1175 C C . THR A 1 92 ? -10.30918 -9.36317 25.11485 1.000 8.24698 92 THR A C 1
ATOM 1176 O O . THR A 1 92 ? -9.62026 -8.33313 25.16188 1.000 8.36671 92 THR A O 1
ATOM 1187 N N . ALA A 1 93 ? -10.09355 -10.39388 25.93652 1.000 8.45817 93 ALA A N 1
ATOM 1188 C CA . ALA A 1 93 ? -8.91500 -10.37836 26.78653 1.000 9.11203 93 ALA A CA 1
ATOM 1189 C C . ALA A 1 93 ? -7.64763 -10.32379 25.94895 1.000 8.60268 93 ALA A C 1
ATOM 1190 O O . ALA A 1 93 ? -6.71263 -9.57724 26.27147 1.000 9.31000 93 ALA A O 1
ATOM 1197 N N . ALA A 1 94 ? -7.61039 -11.07475 24.85803 1.000 8.56654 94 ALA A N 1
ATOM 1198 C CA . ALA A 1 94 ? -6.44714 -11.04393 23.98479 1.000 8.62797 94 ALA A CA 1
ATOM 1199 C C . ALA A 1 94 ? -6.28349 -9.67875 23.33359 1.000 8.26144 94 ALA A C 1
ATOM 1200 O O . ALA A 1 94 ? -5.16400 -9.21762 23.14224 1.000 8.77336 94 ALA A O 1
ATOM 1207 N N . LEU A 1 95 ? -7.39641 -9.02248 23.00797 1.000 7.63598 95 LEU A N 1
ATOM 1208 C CA . LEU A 1 95 ? -7.34594 -7.67182 22.47139 1.000 7.83295 95 LEU A CA 1
ATOM 1209 C C . LEU A 1 95 ? -6.67007 -6.73493 23.46081 1.000 7.90404 95 LEU A C 1
ATOM 1210 O O . LEU A 1 95 ? -5.80786 -5.94318 23.08682 1.000 8.20033 95 LEU A O 1
ATOM 1226 N N . LEU A 1 96 ? -7.08976 -6.77454 24.71518 1.000 8.07643 96 LEU A N 1
ATOM 1227 C CA . LEU A 1 96 ? -6.48156 -5.89512 25.69948 1.000 8.63963 96 LEU A CA 1
ATOM 1228 C C . LEU A 1 96 ? -4.98564 -6.15696 25.80301 1.000 8.54613 96 LEU A C 1
ATOM 1229 O O . LEU A 1 96 ? -4.19154 -5.22050 25.90926 1.000 9.03527 96 LEU A O 1
ATOM 1245 N N . ALA A 1 97 ? -4.58396 -7.42336 25.76179 1.000 8.75080 97 ALA A N 1
ATOM 1246 C CA . ALA A 1 97 ? -3.17053 -7.73691 25.84233 1.000 9.30617 97 ALA A CA 1
ATOM 1247 C C . ALA A 1 97 ? -2.43183 -7.22698 24.62095 1.000 8.99473 97 ALA A C 1
ATOM 1248 O O . ALA A 1 97 ? -1.30950 -6.72748 24.73432 1.000 9.73292 97 ALA A O 1
ATOM 1255 N N . GLU A 1 98 ? -3.03303 -7.34078 23.44872 1.000 8.55458 98 GLU A N 1
ATOM 1256 C CA . GLU A 1 98 ? -2.39026 -6.87426 22.24103 1.000 8.68550 98 GLU A CA 1
ATOM 1257 C C . GLU A 1 98 ? -2.25444 -5.36121 22.24385 1.000 8.54920 98 GLU A C 1
ATOM 1258 O O . GLU A 1 98 ? -1.24302 -4.81928 21.79044 1.000 8.87047 98 GLU A O 1
ATOM 1270 N N . ILE A 1 99 ? -3.26891 -4.66609 22.73990 1.000 8.46276 99 ILE A N 1
ATOM 1271 C CA . ILE A 1 99 ? -3.17891 -3.21778 22.89134 1.000 8.87664 99 ILE A CA 1
ATOM 1272 C C . ILE A 1 99 ? -2.03370 -2.84769 23.81908 1.000 9.35928 99 ILE A C 1
ATOM 1273 O O . ILE A 1 99 ? -1.28836 -1.90803 23.55117 1.000 9.70264 99 ILE A O 1
ATOM 1289 N N . GLU A 1 100 ? -1.89308 -3.55813 24.93025 1.000 9.76378 100 GLU A N 1
ATOM 1290 C CA . GLU A 1 100 ? -0.81689 -3.21946 25.84174 1.000 11.16100 100 GLU A CA 1
ATOM 1291 C C . GLU A 1 100 ? 0.53842 -3.43969 25.18449 1.000 11.11593 100 GLU A C 1
ATOM 1292 O O . GLU A 1 100 ? 1.45567 -2.63604 25.35498 1.000 12.56140 100 GLU A O 1
ATOM 1304 N N . LYS A 1 101 ? 0.66493 -4.51341 24.41712 1.000 10.37708 101 LYS A N 1
ATOM 1305 C CA . LYS A 1 101 ? 1.90049 -4.82083 23.71746 1.000 10.48699 101 LYS A CA 1
ATOM 1306 C C . LYS A 1 101 ? 2.23416 -3.77949 22.66708 1.000 10.31314 101 LYS A C 1
ATOM 1307 O O . LYS A 1 101 ? 3.38864 -3.36382 22.55362 1.000 11.61403 101 LYS A O 1
ATOM 1326 N N . GLN A 1 102 ? 1.25038 -3.37032 21.86557 1.000 9.34200 102 GLN A N 1
ATOM 1327 C CA . GLN A 1 102 ? 1.50998 -2.58363 20.67617 1.000 9.78865 102 GLN A CA 1
ATOM 1328 C C . GLN A 1 102 ? 1.40239 -1.09464 20.90968 1.000 10.42019 102 GLN A C 1
ATOM 1329 O O . GLN A 1 102 ? 1.99881 -0.31757 20.15823 1.000 12.40910 102 GLN A O 1
ATOM 1343 N N . ILE A 1 103 ? 0.58773 -0.68441 21.86633 1.000 10.26452 103 ILE A N 1
ATOM 1344 C CA . ILE A 1 103 ? 0.26203 0.71684 22.07579 1.000 10.82277 103 ILE A CA 1
ATOM 1345 C C . ILE A 1 103 ? 0.65410 1.16693 23.47028 1.000 11.57055 103 ILE A C 1
ATOM 1346 O O . ILE A 1 103 ? 1.28270 2.20722 23.64292 1.000 13.24322 103 ILE A 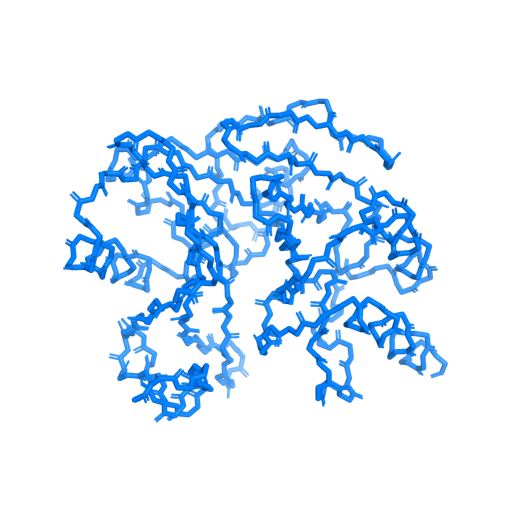O 1
ATOM 1362 N N . GLY A 1 104 ? 0.27456 0.40969 24.48271 1.000 11.86048 104 GLY A N 1
ATOM 1363 C CA . GLY A 1 104 ? 0.73342 0.68465 25.82461 1.000 12.74721 104 GLY A CA 1
ATOM 1364 C C . GLY A 1 104 ? 0.03163 1.81269 26.53082 1.000 12.82081 104 GLY A C 1
ATOM 1365 O O . GLY A 1 104 ? 0.56824 2.34678 27.49043 1.000 14.44772 104 GLY A O 1
ATOM 1369 N N . LEU A 1 105 ? -1.15356 2.19521 26.08612 1.000 11.95937 105 LEU A N 1
ATOM 1370 C CA . LEU A 1 105 ? -1.98022 3.18393 26.73725 1.000 11.82336 105 LEU A CA 1
ATOM 1371 C C . LEU A 1 105 ? -3.23618 2.48106 27.20914 1.000 11.35767 105 LEU A C 1
ATOM 1372 O O . LEU A 1 105 ? -3.66826 1.49953 26.59232 1.000 11.79124 105 LEU A O 1
ATOM 1388 N N . PRO A 1 106 ? -3.83391 2.94870 28.28883 1.000 11.71120 106 PRO A N 1
ATOM 1389 C CA . PRO A 1 106 ? -4.97243 2.23764 28.86019 1.000 11.44668 106 PRO A CA 1
ATOM 1390 C C . PRO A 1 106 ? -6.23888 2.49770 28.06469 1.000 10.26721 106 PRO A C 1
ATOM 1391 O O . PRO A 1 106 ? -6.54544 3.63035 27.69809 1.000 10.39558 106 PRO A O 1
ATOM 1402 N N . VA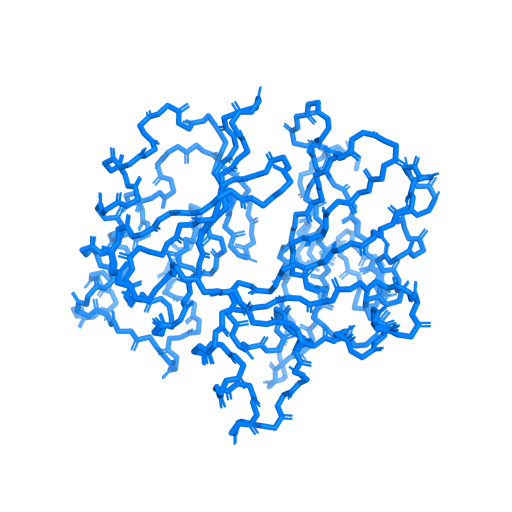L A 1 107 ? -7.00152 1.43344 27.86008 1.000 10.13955 107 VAL A N 1
ATOM 1403 C CA . VAL A 1 107 ? -8.35360 1.55286 27.33911 1.000 9.48453 107 VAL A CA 1
ATOM 1404 C C . VAL A 1 107 ? -9.23681 1.97615 28.48854 1.000 9.31658 107 VAL A C 1
ATOM 1405 O O . VAL A 1 107 ? -9.37411 1.24932 29.46810 1.000 10.83425 107 VAL A O 1
ATOM 1418 N N . THR A 1 108 ? -9.87300 3.14206 28.35837 1.000 9.03018 108 THR A N 1
ATOM 1419 C CA . THR A 1 108 ? -10.69200 3.63276 29.45674 1.000 9.37537 108 THR A CA 1
ATOM 1420 C C . THR A 1 108 ? -12.17473 3.58797 29.15778 1.000 8.56657 108 THR A C 1
ATOM 1421 O O . THR A 1 108 ? -12.96491 3.54753 30.10347 1.000 8.88328 108 THR A O 1
ATOM 1432 N N . ARG A 1 109 ? -12.56501 3.60610 27.88526 1.000 8.08310 109 ARG A N 1
ATOM 1433 C CA . ARG A 1 109 ? -13.95619 3.60775 27.50330 1.000 7.84363 109 ARG A CA 1
ATOM 1434 C C . ARG A 1 109 ? -14.09637 2.74775 26.27365 1.000 7.53165 109 ARG A C 1
ATOM 1435 O O . ARG A 1 109 ? -13.18599 2.67957 25.45172 1.000 7.94897 109 ARG A O 1
ATOM 1456 N N . ALA A 1 110 ? -15.26486 2.14473 26.12524 1.000 7.44007 110 ALA A N 1
ATOM 1457 C CA . ALA A 1 110 ? -15.60711 1.37265 24.94304 1.000 7.47578 110 ALA A CA 1
ATOM 1458 C C . ALA A 1 110 ? -17.02501 1.68871 24.54865 1.000 7.14486 110 ALA A C 1
ATOM 1459 O O . ALA A 1 110 ? -17.88769 1.86282 25.41427 1.000 8.19602 110 ALA A O 1
ATOM 1466 N N . VAL A 1 111 ? -17.25815 1.72391 23.24385 1.000 6.65036 111 VAL A N 1
ATOM 1467 C CA . VAL A 1 111 ? -18.58703 1.86809 22.67890 1.000 6.70199 111 VAL A CA 1
ATOM 1468 C C . VAL A 1 111 ? -18.85421 0.65096 21.82692 1.000 6.23736 111 VAL A C 1
ATOM 1469 O O . VAL A 1 111 ? -18.01467 0.28537 21.00534 1.000 6.78814 111 VAL A O 1
ATOM 1482 N N . SER A 1 112 ? -20.01613 0.03396 21.99406 1.000 6.19528 112 SER A N 1
ATOM 1483 C CA . SER A 1 112 ? -20.45397 -1.05325 21.13164 1.000 6.36893 112 SER A CA 1
ATOM 1484 C C . SER A 1 112 ? -21.47162 -0.50534 20.14597 1.000 6.26256 112 SER A C 1
ATOM 1485 O O . SER A 1 112 ? -22.41361 0.19122 20.53661 1.000 7.21642 112 SER A O 1
ATOM 1493 N N . THR A 1 113 ? -21.27159 -0.83418 18.87479 1.000 6.01311 113 THR A N 1
ATOM 1494 C CA . THR A 1 113 ? -22.03199 -0.19435 17.80012 1.000 6.36047 113 THR A CA 1
ATOM 1495 C C . THR A 1 113 ? -23.30807 -0.93244 17.42172 1.000 6.67449 113 THR A C 1
ATOM 1496 O O . THR A 1 113 ? -24.09968 -0.37375 16.67256 1.000 7.39410 113 THR A O 1
ATOM 1507 N N . HIS A 1 114 ? -23.52437 -2.14554 17.91450 1.000 6.51321 114 HIS A N 1
ATOM 1508 C CA . HIS A 1 114 ? -24.85202 -2.75829 17.91932 1.000 6.71029 114 HIS A CA 1
ATOM 1509 C C . HIS A 1 114 ? -24.80372 -3.91288 18.89075 1.000 6.66193 114 HIS A C 1
ATOM 1510 O O . HIS A 1 114 ? -23.79494 -4.15555 19.54375 1.000 6.97005 114 HIS A O 1
ATOM 1524 N N . PHE A 1 115 ? -25.91823 -4.63464 18.98644 1.000 6.94288 115 PHE A N 1
ATOM 1525 C CA . PHE A 1 115 ? -26.11422 -5.55570 20.09379 1.000 7.29322 115 PHE A CA 1
ATOM 1526 C C . PHE A 1 115 ? -25.57389 -6.95779 19.88034 1.000 7.03035 115 PHE A C 1
ATOM 1527 O O . PHE A 1 115 ? -25.63505 -7.74940 20.81168 1.000 7.59795 115 PHE A O 1
ATOM 1544 N N . HIS A 1 116 ? -25.09870 -7.28051 18.68965 1.000 7.02271 116 HIS A N 1
ATOM 1545 C CA . HIS A 1 116 ? -24.65212 -8.62507 18.40040 1.000 7.45892 116 HIS A CA 1
ATOM 1546 C C . HIS A 1 116 ? -23.35201 -8.93987 19.12906 1.000 7.16164 116 HIS A C 1
ATOM 1547 O O . HIS A 1 116 ? -22.58939 -8.05955 19.53685 1.000 7.16839 116 HIS A O 1
ATOM 1561 N N . ASP A 1 117 ? -23.08062 -10.23654 19.23901 1.000 7.45636 117 ASP A N 1
ATOM 1562 C CA . ASP A 1 117 ? -21.93176 -10.70495 20.01519 1.000 8.12051 117 ASP A CA 1
ATOM 1563 C C . ASP A 1 117 ? -20.59913 -10.24255 19.46294 1.000 7.44255 117 ASP A C 1
ATOM 1564 O O . ASP A 1 117 ? -19.63738 -10.16317 20.22103 1.000 8.03384 117 ASP A O 1
ATOM 1573 N N . ASP A 1 118 ? -20.50954 -9.95973 18.17636 1.000 7.28647 118 ASP A N 1
ATOM 1574 C CA . ASP A 1 118 ? -19.27254 -9.43328 17.61788 1.000 7.44545 118 ASP A CA 1
ATOM 1575 C C . ASP A 1 118 ? -19.02387 -7.98466 18.00716 1.000 7.31641 118 ASP A C 1
ATOM 1576 O O . ASP A 1 118 ? -17.97282 -7.44883 17.67701 1.000 8.27056 118 ASP A O 1
ATOM 1585 N N . ARG A 1 119 ? -19.94622 -7.38592 18.71883 1.000 6.78829 119 ARG A N 1
ATOM 1586 C CA . ARG A 1 119 ? -19.84996 -6.01040 19.18731 1.000 6.75453 119 ARG A CA 1
ATOM 1587 C C . ARG A 1 119 ? -19.83892 -5.89260 20.68782 1.000 6.65452 119 ARG A C 1
ATOM 1588 O O . ARG A 1 119 ? -19.17395 -4.98702 21.21644 1.000 6.68530 119 ARG A O 1
ATOM 1609 N N . VAL A 1 120 ? -20.60541 -6.74685 21.38372 1.000 6.75779 120 VAL A N 1
ATOM 1610 C CA . VAL A 1 120 ? -20.72637 -6.69687 22.83014 1.000 7.05940 120 VAL A CA 1
ATOM 1611 C C . VAL A 1 120 ? -20.12462 -7.90888 23.50842 1.000 7.11578 120 VAL A C 1
ATOM 1612 O O . VAL A 1 120 ? -20.01028 -7.88278 24.73343 1.000 7.84874 120 VAL A O 1
ATOM 1625 N N . GLY A 1 121 ? -19.81207 -8.98659 22.79503 1.000 7.71888 121 GLY A N 1
ATOM 1626 C CA . GLY A 1 121 ? -19.30352 -10.16146 23.47345 1.000 8.30871 121 GLY A CA 1
ATOM 1627 C C . GLY A 1 121 ? -17.88365 -9.88162 23.89031 1.000 8.52380 121 GLY A C 1
ATOM 1628 O O . GLY A 1 121 ? -17.01600 -9.67453 23.03189 1.000 8.82114 121 GLY A O 1
ATOM 1632 N N . GLY A 1 122 ? -17.64419 -9.81301 25.18519 1.000 8.59326 122 GLY A N 1
ATOM 1633 C CA . GLY A 1 122 ? -16.41999 -9.27078 25.71930 1.000 8.80244 122 GLY A CA 1
ATOM 1634 C C . GLY A 1 122 ? -16.61437 -8.05824 26.57707 1.000 8.53507 122 GLY A C 1
ATOM 1635 O O . GLY A 1 122 ? -15.67033 -7.62539 27.24435 1.000 8.84632 122 GLY A O 1
ATOM 1639 N N . VAL A 1 12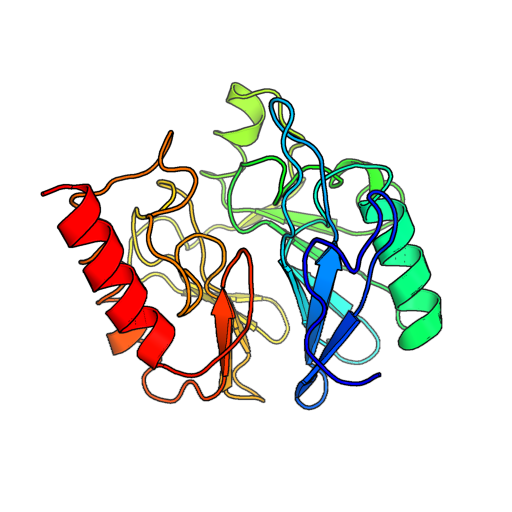3 ? -17.81605 -7.50218 26.60777 1.000 8.13009 123 VAL A N 1
ATOM 1640 C CA . VAL A 1 123 ? -18.08790 -6.36536 27.46977 1.000 8.37335 123 VAL A CA 1
ATOM 1641 C C . VAL A 1 123 ? -17.85090 -6.69674 28.93843 1.000 9.22092 123 VAL A C 1
ATOM 1642 O O . VAL A 1 123 ? -17.37456 -5.85188 29.69148 1.000 10.06321 123 VAL A O 1
ATOM 1655 N N . ASP A 1 124 ? -18.17337 -7.91252 29.37037 1.000 9.76042 124 ASP A N 1
ATOM 1656 C CA . ASP A 1 124 ? -17.92466 -8.24283 30.76944 1.000 10.87196 124 ASP A CA 1
ATOM 1657 C C . ASP A 1 124 ? -16.42416 -8.24156 31.04848 1.000 11.15613 124 ASP A C 1
ATOM 1658 O O . ASP A 1 124 ? -15.99857 -7.77380 32.10327 1.000 11.99966 124 ASP A O 1
ATOM 1667 N N . VAL A 1 125 ? -15.62138 -8.78390 30.13260 1.000 10.72532 125 VAL A N 1
ATOM 1668 C CA . VAL A 1 125 ? -14.17362 -8.72214 30.26039 1.000 11.15577 125 VAL A CA 1
ATOM 1669 C C . VAL A 1 125 ? -13.71216 -7.27558 30.35910 1.000 10.92872 125 VAL A C 1
ATOM 1670 O O . VAL A 1 125 ? -12.89406 -6.92780 31.21103 1.000 12.00795 125 VAL A O 1
ATOM 1683 N N . LEU A 1 126 ? -14.21928 -6.41269 29.48652 1.000 9.98710 126 LEU A N 1
ATOM 1684 C CA . LEU A 1 126 ? -13.83226 -5.00525 29.52333 1.000 9.94506 126 LEU A CA 1
ATOM 1685 C C . LEU A 1 126 ? -14.18442 -4.38126 30.85456 1.000 10.68485 126 LEU A C 1
ATOM 1686 O O . LEU A 1 126 ? -13.37132 -3.67387 31.46521 1.000 11.62388 126 LEU A O 1
ATOM 1702 N N A ARG A 1 127 ? -15.39526 -4.66120 31.32933 0.527 11.49935 127 ARG A N 1
ATOM 1703 N N B ARG A 1 127 ? -15.40759 -4.58839 31.31229 0.473 11.32949 127 ARG A N 1
ATOM 1704 C CA A ARG A 1 127 ? -15.89904 -4.05805 32.55088 0.527 12.89891 127 ARG A CA 1
ATOM 1705 C CA B ARG A 1 127 ? -15.81161 -3.94373 32.55006 0.473 12.56276 127 ARG A CA 1
ATOM 1706 C C A ARG A 1 127 ? -15.06614 -4.45943 33.75760 0.527 14.58509 127 ARG A C 1
ATOM 1707 C C B ARG A 1 127 ? -14.90314 -4.37101 33.70159 0.473 14.43886 127 ARG A C 1
ATOM 1708 O O A ARG A 1 127 ? -14.91992 -3.67275 34.68843 0.527 14.74590 127 ARG A O 1
ATOM 1709 O O B ARG A 1 127 ? -14.46673 -3.51834 34.48268 0.473 14.83562 127 ARG A O 1
ATOM 1750 N N . ALA A 1 128 ? -14.50144 -5.65472 33.74572 1.000 15.68539 128 ALA A N 1
ATOM 1751 C CA . ALA A 1 128 ? -13.62520 -6.14907 34.80787 1.000 17.59125 128 ALA A CA 1
ATOM 1752 C C . ALA A 1 128 ? -12.18064 -5.69491 34.63995 1.000 18.12472 128 ALA A C 1
ATOM 1753 O O . ALA A 1 128 ? -11.37681 -5.84928 35.56226 1.000 18.59033 128 ALA A O 1
ATOM 1760 N N . ALA A 1 129 ? -11.82924 -5.14285 33.49311 1.000 18.18026 129 ALA A N 1
ATOM 1761 C CA . ALA A 1 129 ? -10.53138 -4.55269 33.23918 1.000 18.47324 129 ALA A CA 1
ATOM 1762 C C . ALA A 1 129 ? -10.56194 -3.03327 33.36313 1.000 20.21147 129 ALA A C 1
ATOM 1763 O O . ALA A 1 129 ? -9.67421 -2.35124 32.82878 1.000 21.99417 129 ALA A O 1
ATOM 1770 N N . GLY A 1 130 ? -11.59597 -2.48958 34.01515 1.000 19.59583 130 GLY A N 1
ATOM 1771 C CA . GLY A 1 130 ? -11.69247 -1.07780 34.30967 1.000 19.17866 130 GLY A CA 1
ATOM 1772 C C . GLY A 1 130 ? -12.18260 -0.22623 33.16942 1.000 17.74773 130 GLY A C 1
ATOM 1773 O O . GLY A 1 130 ? -12.12840 1.00804 33.26431 1.000 19.44487 130 GLY A O 1
ATOM 1777 N N . VAL A 1 131 ? -12.67011 -0.82478 32.12069 1.000 14.23977 131 VAL A N 1
ATOM 1778 C CA . VAL A 1 131 ? -13.13907 -0.07016 30.98393 1.000 12.11963 131 VAL A CA 1
ATOM 1779 C C . VAL A 1 131 ? -14.60297 0.26213 31.20438 1.000 11.20953 131 VAL A C 1
ATOM 1780 O O . VAL A 1 131 ? -15.41554 -0.61168 31.50430 1.000 12.41563 131 VAL A O 1
ATOM 1793 N N . ALA A 1 132 ? -14.95930 1.51491 31.02660 1.000 10.14576 132 ALA A N 1
ATOM 1794 C CA . ALA A 1 132 ? -16.35889 1.92753 31.07283 1.000 9.87565 132 ALA A CA 1
ATOM 1795 C C . ALA A 1 132 ? -16.99240 1.65053 29.72480 1.000 8.94717 132 ALA A C 1
ATOM 1796 O O . ALA A 1 132 ? -16.49176 2.12896 28.70745 1.000 9.45734 132 ALA A O 1
ATOM 1803 N N . THR A 1 133 ? -18.06350 0.87076 29.71824 1.000 8.36959 133 THR A N 1
ATOM 1804 C CA . THR A 1 133 ? -18.68487 0.41353 28.49444 1.000 7.88240 133 THR A CA 1
ATOM 1805 C C . THR A 1 133 ? -19.98571 1.14912 28.22723 1.000 7.19834 133 THR A C 1
ATOM 1806 O O . THR A 1 133 ? -20.77377 1.38519 29.14858 1.000 8.08756 133 THR A O 1
ATOM 1817 N N . TYR A 1 134 ? -20.18400 1.48592 26.96704 1.000 7.02259 134 TYR A N 1
ATOM 1818 C CA . TYR A 1 134 ? -21.27572 2.32064 26.52036 1.000 7.04484 134 TYR A CA 1
ATOM 1819 C C . TYR A 1 134 ? -21.95237 1.73068 25.29158 1.000 6.83321 134 TYR A C 1
ATOM 1820 O O . TYR A 1 134 ? -21.30545 1.10128 24.44908 1.000 6.78417 134 TYR A O 1
ATOM 1838 N N . ALA A 1 135 ? -23.24175 2.00184 25.16392 1.000 6.45561 135 ALA A N 1
ATOM 1839 C CA . ALA A 1 135 ? -23.98022 1.70786 23.94887 1.000 6.55449 135 ALA A CA 1
ATOM 1840 C C . ALA A 1 135 ? -25.26178 2.51690 24.00185 1.000 6.49528 135 ALA A C 1
ATOM 1841 O O . ALA A 1 135 ? -25.64924 3.01068 25.05271 1.000 6.97927 135 ALA A O 1
ATOM 1848 N N . SER A 1 136 ? -25.92957 2.63024 22.85993 1.000 6.88208 136 SER A N 1
ATOM 1849 C CA . SER A 1 136 ? -27.21052 3.30149 22.88009 1.000 7.01561 136 SER A CA 1
ATOM 1850 C C . SER A 1 136 ? -28.20234 2.52607 23.73221 1.000 7.09549 136 SER A C 1
ATOM 1851 O O . SER A 1 136 ? -28.06544 1.31905 23.93129 1.000 7.16943 136 SER A O 1
ATOM 1859 N N . PRO A 1 137 ? -29.25375 3.18906 24.20373 1.000 7.77769 137 PRO A N 1
ATOM 1860 C CA . PRO A 1 137 ? -30.29861 2.44872 24.91163 1.000 8.52116 137 PRO A CA 1
ATOM 1861 C C . PRO A 1 137 ? -30.92533 1.38461 24.05226 1.000 8.35785 137 PRO A C 1
ATOM 1862 O O . PRO A 1 137 ? -31.30112 0.33479 24.56954 1.000 9.56549 137 PRO A O 1
ATOM 1873 N N A SER A 1 138 ? -31.02916 1.61576 22.75331 0.626 8.74641 138 SER A N 1
ATOM 1874 N N B SER A 1 138 ? -31.07818 1.62641 22.75488 0.374 8.65768 138 SER A N 1
ATOM 1875 C CA A SER A 1 138 ? -31.58553 0.61289 21.86304 0.626 10.07778 138 SER A CA 1
ATOM 1876 C CA B SER A 1 138 ? -31.60023 0.58937 21.87714 0.374 9.50662 138 SER A CA 1
ATOM 1877 C C A SER A 1 138 ? -30.71285 -0.63608 21.85078 0.626 9.07384 138 SER A C 1
ATOM 1878 C C B SER A 1 138 ? -30.70778 -0.64206 21.92856 0.374 8.67177 138 SER A C 1
ATOM 1879 O O A SER A 1 138 ? -31.20718 -1.76772 21.93381 0.626 10.47228 138 SER A O 1
ATOM 1880 O O B SER A 1 138 ? -31.17263 -1.76295 22.17098 0.374 9.56688 138 SER A O 1
ATOM 1895 N N . THR A 1 139 ? -29.40884 -0.44022 21.75209 1.000 7.53851 139 THR A N 1
ATOM 1896 C CA . THR A 1 139 ? -28.49017 -1.56793 21.79262 1.000 6.98556 139 THR A CA 1
ATOM 1897 C C . THR A 1 139 ? -28.56981 -2.27539 23.12337 1.000 7.26306 139 THR A C 1
ATOM 1898 O O . THR A 1 139 ? -28.54836 -3.50521 23.17788 1.000 7.96164 139 THR A O 1
ATOM 1909 N N . ARG A 1 140 ? -28.61151 -1.52762 24.21836 1.000 7.14632 140 ARG A N 1
ATOM 1910 C CA . ARG A 1 140 ? -28.63926 -2.16979 25.51796 1.000 7.62049 140 ARG A CA 1
ATOM 1911 C C . ARG A 1 140 ? -29.89170 -3.00933 25.68560 1.000 8.30471 140 ARG A C 1
ATOM 1912 O O . ARG A 1 140 ? -29.83230 -4.09664 26.26470 1.000 9.29663 140 ARG A O 1
ATOM 1933 N N A ARG A 1 141 ? -31.03621 -2.50604 25.20804 0.502 8.25143 141 ARG A N 1
ATOM 1934 N N B ARG A 1 141 ? -31.03753 -2.50025 25.24264 0.498 8.72599 141 ARG A N 1
ATOM 1935 C CA A ARG A 1 141 ? -32.28308 -3.24770 25.32941 0.502 8.85296 141 ARG A CA 1
ATOM 1936 C CA B ARG A 1 141 ? -32.25727 -3.28323 25.34693 0.498 9.62836 141 ARG A CA 1
ATOM 1937 C C A ARG A 1 141 ? -32.25836 -4.50648 24.48354 0.502 8.79696 141 ARG A C 1
ATOM 1938 C C B ARG A 1 141 ? -32.14409 -4.55212 24.52633 0.498 9.12114 141 ARG A C 1
ATOM 1939 O O A ARG A 1 141 ? -32.82204 -5.53605 24.86675 0.502 9.23293 141 ARG A O 1
ATOM 1940 O O B ARG A 1 141 ? -32.46328 -5.64939 24.99508 0.498 9.41779 141 ARG A O 1
ATOM 1981 N N . LEU A 1 142 ? -31.67597 -4.42458 23.29224 1.000 8.41514 142 LEU A N 1
ATOM 1982 C CA . LEU A 1 142 ? -31.63020 -5.57991 22.41450 1.000 8.39754 142 LEU A CA 1
ATOM 1983 C C . LEU A 1 142 ? -30.65207 -6.59864 22.94259 1.000 8.99142 142 LEU A C 1
ATOM 1984 O O . LEU A 1 142 ? -30.92208 -7.80339 22.90648 1.000 10.22380 142 LEU A O 1
ATOM 2000 N N . ALA A 1 143 ? -29.50420 -6.14503 23.45449 1.000 8.43640 143 ALA A N 1
ATOM 2001 C CA . ALA A 1 143 ? -28.54611 -7.07490 24.02780 1.000 8.94510 143 ALA A CA 1
ATOM 2002 C C . ALA A 1 143 ? -29.15596 -7.80706 25.20849 1.000 9.85953 143 ALA A C 1
ATOM 2003 O O . ALA A 1 143 ? -29.03444 -9.02151 25.33424 1.000 11.01407 143 ALA A O 1
ATOM 2010 N N . GLU A 1 144 ? -29.83464 -7.07640 26.08798 1.000 10.50936 144 GLU A N 1
ATOM 2011 C CA . GLU A 1 144 ? -30.45967 -7.70822 27.23396 1.000 12.39726 144 GLU A CA 1
ATOM 2012 C C . GLU A 1 144 ? -31.48388 -8.73644 26.79035 1.000 12.87146 144 GLU A C 1
ATOM 2013 O O . GLU A 1 144 ? -31.52272 -9.85172 27.31451 1.000 14.21322 144 GLU A O 1
ATOM 2025 N N . ALA A 1 145 ? -32.33282 -8.37569 25.83635 1.000 12.71979 145 ALA A N 1
ATOM 2026 C CA . ALA A 1 145 ? -33.39507 -9.27887 25.42545 1.000 13.80898 145 ALA A CA 1
ATOM 2027 C C . ALA A 1 145 ? -32.83319 -10.52587 24.78079 1.000 14.96749 145 ALA A C 1
ATOM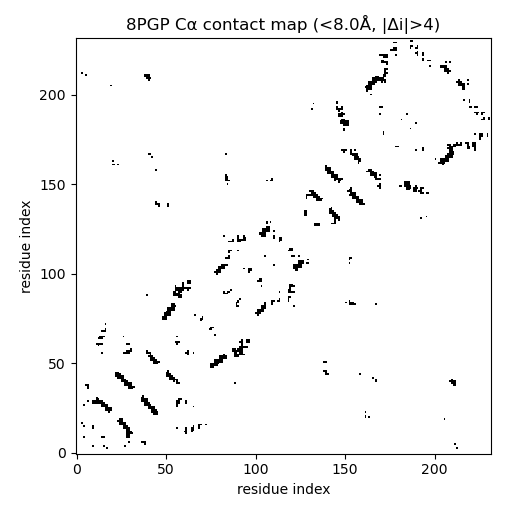 2028 O O . ALA A 1 145 ? -33.41519 -11.60456 24.91896 1.000 17.18840 145 ALA A O 1
ATOM 2035 N N . GLU A 1 146 ? -31.71135 -10.40260 24.07490 1.000 14.58513 146 GLU A N 1
ATOM 2036 C CA . GLU A 1 146 ? -31.06694 -11.50429 23.37054 1.000 16.35664 146 GLU A CA 1
ATOM 2037 C C . GLU A 1 146 ? -30.20453 -12.36507 24.26207 1.000 14.63658 146 GLU A C 1
ATOM 2038 O O . GLU A 1 146 ? -29.77415 -13.43332 23.83250 1.000 16.11716 146 GLU A O 1
ATOM 2050 N N . GLY A 1 147 ? -29.89453 -11.91981 25.46804 1.000 12.73712 147 GLY A N 1
ATOM 2051 C CA . GLY A 1 147 ? -28.97506 -12.65924 26.29685 1.000 13.10550 147 GLY A CA 1
ATOM 2052 C C . GLY A 1 147 ? -27.52502 -12.38854 26.00549 1.000 12.89937 147 GLY A C 1
ATOM 2053 O O . GLY A 1 147 ? -26.66396 -13.20898 26.35152 1.000 15.07802 147 GLY A O 1
ATOM 2057 N N . ASN A 1 148 ? -27.22358 -11.25272 25.40184 1.000 10.94739 148 ASN A N 1
ATOM 2058 C CA . ASN A 1 148 ? -25.84911 -10.85854 25.15072 1.000 11.03646 148 ASN A CA 1
ATOM 2059 C C . ASN A 1 148 ? -25.35150 -9.96931 26.27085 1.000 10.68177 148 ASN A C 1
ATOM 2060 O O . ASN A 1 148 ? -26.12499 -9.49407 27.09791 1.000 11.71295 148 ASN A O 1
ATOM 2071 N N . GLU A 1 149 ? -24.04523 -9.75805 26.30315 1.000 9.94012 149 GLU A N 1
ATOM 2072 C CA . GLU A 1 149 ? -23.48479 -8.90247 27.33821 1.000 9.29709 149 GLU A CA 1
ATOM 2073 C C . GLU A 1 149 ? -23.93115 -7.46732 27.12249 1.000 8.66419 149 GLU A C 1
ATOM 2074 O O . GLU A 1 149 ? -24.13760 -7.02158 25.99882 1.000 9.24498 149 GLU A O 1
ATOM 2086 N N . ILE A 1 150 ? -24.06876 -6.74954 28.21918 1.000 8.94137 150 ILE A N 1
ATOM 2087 C CA . ILE A 1 150 ? -24.77961 -5.48516 28.20114 1.000 8.73712 150 ILE A CA 1
ATOM 2088 C C . ILE A 1 150 ? -23.84017 -4.37299 28.63190 1.000 7.76969 150 ILE A C 1
ATOM 2089 O O . ILE A 1 150 ? -23.39583 -4.34432 29.77859 1.000 8.32842 150 ILE A O 1
ATOM 2105 N N . PRO A 1 151 ? -23.51721 -3.43974 27.76457 1.000 7.84228 151 PRO A N 1
ATOM 2106 C CA . PRO A 1 151 ? -22.72770 -2.26900 28.17344 1.000 7.67882 151 PRO A CA 1
ATOM 2107 C C . PRO A 1 151 ? -23.38372 -1.54561 29.33075 1.000 7.75576 151 PRO A C 1
ATOM 2108 O O . PRO A 1 151 ? -24.60602 -1.51618 29.45623 1.000 8.57654 151 PRO A O 1
ATOM 2119 N N . THR A 1 152 ? -22.55684 -0.92344 30.16814 1.000 8.20941 152 THR A N 1
ATOM 2120 C CA . THR A 1 152 ? -23.06567 -0.31777 31.39690 1.000 8.47187 152 THR A CA 1
ATOM 2121 C C . THR A 1 152 ? -23.83481 0.96953 31.15484 1.000 8.66048 152 THR A C 1
ATOM 2122 O O . THR A 1 152 ? -24.85953 1.20639 31.80335 1.000 9.79571 152 THR A O 1
ATOM 2133 N N . HIS A 1 153 ? -23.34147 1.82384 30.27604 1.000 8.33488 153 HIS A N 1
ATOM 2134 C CA . HIS A 1 153 ? -23.79142 3.19407 30.17899 1.000 8.84762 153 HIS A CA 1
ATOM 2135 C C . HIS A 1 153 ? -24.55265 3.41334 28.89209 1.000 8.91920 153 HIS A C 1
ATOM 2136 O O . HIS A 1 153 ? -24.16368 2.93659 27.83437 1.000 10.00128 153 HIS A O 1
ATOM 2150 N N . SER A 1 154 ? -25.62273 4.17096 28.98046 1.000 9.70406 154 SER A N 1
ATOM 2151 C CA . SER A 1 154 ? -26.46572 4.47313 27.84431 1.000 9.66336 154 SER A CA 1
ATOM 2152 C C . SER A 1 154 ? -26.02769 5.74798 27.15268 1.000 9.19722 154 SER A C 1
ATOM 2153 O O . SER A 1 154 ? -25.78240 6.76256 27.81016 1.000 11.35977 154 SER A O 1
ATOM 2161 N N . LEU A 1 155 ? -25.97306 5.69503 25.82696 1.000 7.94857 155 LEU A N 1
ATOM 2162 C CA . LEU A 1 155 ? -25.64715 6.83203 24.98426 1.000 8.28636 155 LEU A CA 1
ATOM 2163 C C . LEU A 1 155 ? -26.93956 7.42759 24.46882 1.000 8.69673 155 LEU A C 1
ATOM 2164 O O . LEU A 1 155 ? -27.52131 6.93922 23.50247 1.000 8.89524 155 LEU A O 1
ATOM 2180 N N . GLU A 1 156 ? -27.36236 8.51166 25.09064 1.000 9.57875 156 GLU A N 1
ATOM 2181 C CA . GLU A 1 156 ? -28.53603 9.24532 24.65148 1.000 9.76045 156 GLU A CA 1
ATOM 2182 C C . GLU A 1 156 ? -28.16967 10.11448 23.45481 1.000 9.25911 156 GLU A C 1
ATOM 2183 O O . GLU A 1 156 ? -27.01133 10.25903 23.06163 1.000 10.15877 156 GLU A O 1
ATOM 2195 N N . GLY A 1 157 ? -29.18678 10.69249 22.84828 1.000 9.35610 157 GLY A N 1
ATOM 2196 C CA . GLY A 1 157 ? -28.96097 11.60384 21.76749 1.000 9.35051 157 GLY A CA 1
ATOM 2197 C C . GLY A 1 157 ? -28.72760 10.96877 20.42764 1.000 8.88984 157 GLY A C 1
ATOM 2198 O O . GLY A 1 157 ? -28.30715 11.66513 19.48751 1.000 9.58032 157 GLY A O 1
ATOM 2202 N N . LEU A 1 158 ? -29.03908 9.68509 20.29622 1.000 8.86210 158 LEU A N 1
ATOM 2203 C CA . LEU A 1 158 ? -28.79354 8.91571 19.08987 1.000 9.00073 158 LEU A CA 1
ATOM 2204 C C . LEU A 1 158 ? -30.02903 8.17415 18.60014 1.000 9.72989 158 LEU A C 1
ATOM 2205 O O . LEU A 1 158 ? -29.90994 7.28081 17.76163 1.000 11.00133 158 LEU A O 1
ATOM 2221 N N . SER A 1 159 ? -31.20727 8.52415 19.09139 1.000 10.22005 159 SER A N 1
ATOM 2222 C CA . SER A 1 159 ? -32.36337 7.70084 18.81835 1.000 11.37276 159 SER A CA 1
ATOM 2223 C C . SER A 1 159 ? -33.02939 7.99592 17.49466 1.000 11.87049 159 SER A C 1
ATOM 2224 O O . SER A 1 159 ? -33.85666 7.20056 17.07581 1.000 13.83628 159 SER A O 1
ATOM 2232 N N A SER A 1 160 ? -32.72600 9.10660 16.83652 0.605 11.81027 160 SER A N 1
ATOM 2233 N N B SER A 1 160 ? -32.69847 9.11195 16.85455 0.395 12.17877 160 SER A N 1
ATOM 2234 C CA A SER A 1 160 ? -33.34128 9.43806 15.56519 0.605 12.57702 160 SER A CA 1
ATOM 2235 C CA B SER A 1 160 ? -33.30179 9.53716 15.60490 0.395 12.92357 160 SER A CA 1
ATOM 2236 C C A SER A 1 160 ? -32.30012 9.39689 14.46459 0.605 11.97834 160 SER A C 1
ATOM 2237 C C B SER A 1 160 ? -32.28271 9.42731 14.48214 0.395 12.47056 160 SER A C 1
ATOM 2238 O O A SER A 1 160 ? -31.20173 9.92978 14.62947 0.605 11.42595 160 SER A O 1
ATOM 2239 O O B SER A 1 160 ? -31.11193 9.77314 14.66035 0.395 12.32425 160 SER A O 1
ATOM 2254 N N A SER A 1 161 ? -32.64066 8.79097 13.33645 0.605 12.11484 161 SER A N 1
ATOM 2255 N N B SER A 1 161 ? -32.72747 8.95437 13.32481 0.395 12.23082 161 SER A N 1
ATOM 2256 C CA A SER A 1 161 ? -31.67416 8.72079 12.25519 0.605 11.99695 161 SER A CA 1
ATOM 2257 C CA B SER A 1 161 ? -31.82827 8.84030 12.18717 0.395 11.97523 161 SER A CA 1
ATOM 2258 C C A SER A 1 161 ? -31.19432 10.12413 11.91592 0.605 11.30024 161 SER A C 1
ATOM 2259 C C B SER A 1 161 ? -31.21590 10.20058 11.88142 0.395 11.42534 161 SER A C 1
ATOM 2260 O O A SER A 1 161 ? -31.95947 11.09488 11.91564 0.605 12.18941 161 SER A O 1
ATOM 2261 O O B SER A 1 161 ? -31.91144 11.22608 11.85996 0.395 11.88809 161 SER A O 1
ATOM 2276 N N . GLY A 1 162 ? -29.90487 10.22028 11.64319 1.000 10.98882 162 GLY A N 1
ATOM 2277 C CA . GLY A 1 162 ? -29.21668 11.45806 11.44458 1.000 10.98043 162 GLY A CA 1
ATOM 2278 C C . GLY A 1 162 ? -28.63427 12.06063 12.69785 1.000 10.61460 162 GLY A C 1
ATOM 2279 O O . GLY A 1 162 ? -27.87155 13.02795 12.58998 1.000 11.52767 162 GLY A O 1
ATOM 2283 N N . ASP A 1 163 ? -28.95083 11.51336 13.86717 1.000 10.27469 163 ASP A N 1
ATOM 2284 C CA . ASP A 1 163 ? -28.41111 12.04166 15.09527 1.000 10.03022 163 ASP A CA 1
ATOM 2285 C C . ASP A 1 163 ? -26.91866 11.76576 15.18608 1.000 9.85673 163 ASP A C 1
ATOM 2286 O O . ASP A 1 163 ? -26.41384 10.73085 14.72525 1.000 9.85115 163 ASP A O 1
ATOM 2295 N N . ALA A 1 164 ? -26.22170 12.69681 15.79650 1.000 9.87225 164 ALA A N 1
ATOM 2296 C CA . ALA A 1 164 ? -24.80098 12.58991 16.02499 1.000 10.71149 164 ALA A CA 1
ATOM 2297 C C . ALA A 1 164 ? -24.48049 13.15584 17.38951 1.000 10.44060 164 ALA A C 1
ATOM 2298 O O . ALA A 1 164 ? -25.07830 14.14468 17.81996 1.000 11.35335 164 ALA A O 1
ATOM 2305 N N . VAL A 1 165 ? -23.51475 12.54682 18.06094 1.000 9.57793 165 VAL A N 1
ATOM 2306 C CA . VAL A 1 165 ? -23.00395 13.02947 19.33381 1.000 9.71515 165 VAL A CA 1
ATOM 2307 C C . VAL A 1 165 ? -21.49595 12.86047 19.34007 1.000 9.06783 165 VAL A C 1
ATOM 2308 O O . VAL A 1 165 ? -20.95943 11.96196 18.69439 1.000 9.82639 165 VAL A O 1
ATOM 2321 N N . ARG A 1 166 ? -20.82036 13.68476 20.11568 1.000 8.74653 166 ARG A N 1
ATOM 2322 C CA . ARG A 1 166 ? -19.40193 13.52597 20.30900 1.000 8.72958 166 ARG A CA 1
ATOM 2323 C C . ARG A 1 166 ? -19.12412 12.60142 21.47887 1.000 8.63063 166 ARG A C 1
ATOM 2324 O O . ARG A 1 166 ? -19.81998 12.60559 22.49669 1.000 9.34874 166 ARG A O 1
ATOM 2345 N N . PHE A 1 167 ? -18.06735 11.81409 21.33461 1.000 8.39113 167 PHE A N 1
ATOM 2346 C CA . PHE A 1 167 ? -17.65350 10.88410 22.37306 1.000 8.63419 167 PHE A CA 1
ATOM 2347 C C . PHE A 1 167 ? -16.13275 10.82135 22.30079 1.000 8.46877 167 PHE A C 1
ATOM 2348 O O . PHE A 1 167 ? -15.57192 10.14924 21.44119 1.000 8.74269 167 PHE A O 1
ATOM 2365 N N . GLY A 1 168 ? -15.47218 11.55869 23.16867 1.000 9.40766 168 GLY A N 1
ATOM 2366 C CA . GLY A 1 168 ? -14.04039 11.63814 23.07054 1.000 9.98517 168 GLY A CA 1
ATOM 2367 C C . GLY A 1 168 ? -13.62586 12.10141 21.69505 1.000 9.56587 168 GLY A C 1
ATOM 2368 O O . GLY A 1 168 ? -14.19439 13.04390 21.13868 1.000 10.53157 168 GLY A O 1
ATOM 2372 N N . PRO A 1 169 ? -12.65091 11.41473 21.09527 1.000 9.61059 169 PRO A N 1
ATOM 2373 C CA . PRO A 1 169 ? -12.11213 11.81414 19.79834 1.000 10.11151 169 PRO A CA 1
ATOM 2374 C C . PRO A 1 169 ? -12.94991 11.38008 18.60959 1.000 9.75470 169 PRO A C 1
ATOM 2375 O O . PRO A 1 169 ? -12.47052 11.49051 17.48045 1.000 11.19543 169 PRO A O 1
ATOM 2386 N N . VAL A 1 170 ? -14.15872 10.87123 18.81751 1.000 8.43030 170 VAL A N 1
ATOM 2387 C CA . VAL A 1 170 ? -14.98157 10.45635 17.70679 1.000 7.93966 170 VAL A CA 1
ATOM 2388 C C . VAL A 1 170 ? -16.32746 11.14971 17.74644 1.000 7.78489 170 VAL A C 1
ATOM 2389 O O . VAL A 1 170 ? -16.73490 11.74848 18.74338 1.000 8.62349 170 VAL A O 1
ATOM 2402 N N . GLU A 1 171 ? -17.01209 11.03523 16.61962 1.000 7.84739 171 GLU A N 1
ATOM 2403 C CA . GLU A 1 171 ? -18.42278 11.33087 16.51285 1.000 7.90326 171 GLU A CA 1
ATOM 2404 C C . GLU A 1 171 ? -19.14759 10.01855 16.30243 1.000 7.48489 171 GLU A C 1
ATOM 2405 O O . GLU A 1 171 ? -18.73222 9.19119 15.48608 1.000 8.71615 171 GLU A O 1
ATOM 2417 N N . LEU A 1 172 ? -20.21250 9.81536 17.05461 1.000 7.35340 172 LEU A N 1
ATOM 2418 C CA . LEU A 1 172 ? -21.10979 8.69147 16.88253 1.000 7.32992 172 LEU A CA 1
ATOM 2419 C C . LEU A 1 172 ? -22.30020 9.16242 16.08254 1.000 7.66682 172 LEU A C 1
ATOM 2420 O O . LEU A 1 172 ? -22.81718 10.24402 16.32737 1.000 8.55777 172 LEU A O 1
ATOM 2436 N N . PHE A 1 173 ? -22.74101 8.35581 15.13272 1.000 7.65008 173 PHE A N 1
ATOM 2437 C CA . PHE A 1 173 ? -23.79431 8.72795 14.20357 1.000 7.82742 173 PHE A CA 1
ATOM 2438 C C . PHE A 1 173 ? -24.75782 7.57003 14.07512 1.000 7.68968 173 PHE A C 1
ATOM 2439 O O . PHE A 1 173 ? -24.33991 6.43206 13.86851 1.000 8.26709 173 PHE A O 1
ATOM 2456 N N . TYR A 1 174 ? -26.03818 7.84893 14.19800 1.000 7.81283 174 TYR A N 1
ATOM 2457 C CA . TYR A 1 174 ? -27.05492 6.83660 13.99593 1.000 8.40803 174 TYR A CA 1
ATOM 2458 C C . TYR A 1 174 ? -27.64104 7.03233 12.60801 1.000 8.55367 174 TYR A C 1
ATOM 2459 O O . TYR A 1 174 ? -28.36877 8.01222 12.38351 1.000 9.42796 174 TYR A O 1
ATOM 2477 N N . PRO A 1 175 ? -27.36145 6.14807 11.65355 1.000 8.41635 175 PRO A N 1
ATOM 2478 C CA . PRO A 1 175 ? -27.79247 6.40026 10.28003 1.000 9.26851 175 PRO A CA 1
ATOM 2479 C C . PRO A 1 175 ? -29.19401 5.93525 9.98299 1.000 9.82123 175 PRO A C 1
ATOM 2480 O O . PRO A 1 175 ? -29.69917 6.21515 8.89246 1.000 10.77037 175 PRO A O 1
ATOM 2491 N N . GLY A 1 176 ? -29.81960 5.22271 10.89829 1.000 9.89841 176 GLY A N 1
ATOM 2492 C CA . GLY A 1 176 ? -31.03982 4.50076 10.64126 1.000 10.01319 176 GLY A CA 1
ATOM 2493 C C . GLY A 1 176 ? -30.77861 3.00846 10.58836 1.000 9.68944 176 GLY A C 1
ATOM 2494 O O . GLY A 1 176 ? -29.64606 2.53366 10.60899 1.000 9.81440 176 GLY A O 1
ATOM 2498 N N . ALA A 1 177 ? -31.86382 2.26624 10.49287 1.000 10.50397 177 ALA A N 1
ATOM 2499 C CA . ALA A 1 177 ? -31.77291 0.82133 10.47348 1.000 10.58114 177 ALA A CA 1
ATOM 2500 C C . ALA A 1 177 ? -31.05428 0.33957 9.23013 1.000 10.54023 177 ALA A C 1
ATOM 2501 O O . ALA A 1 177 ? -31.24453 0.86362 8.13387 1.000 10.85117 177 ALA A O 1
ATOM 2508 N N . ALA A 1 178 ? -30.24207 -0.69122 9.39761 1.000 10.13699 178 ALA A N 1
ATOM 2509 C CA . ALA A 1 178 ? -29.45862 -1.22004 8.29224 1.000 10.09048 178 ALA A CA 1
ATOM 2510 C C . ALA A 1 178 ? -29.19864 -2.69200 8.56424 1.000 9.84338 178 ALA A C 1
ATOM 2511 O O . ALA A 1 178 ? -30.11084 -3.51080 8.49781 1.000 10.85462 178 ALA A O 1
ATOM 2518 N N . HIS A 1 179 ? -27.96424 -3.02610 8.91682 1.000 9.45673 179 HIS A N 1
ATOM 2519 C CA . HIS A 1 179 ? -27.64597 -4.36243 9.38432 1.000 9.44722 179 HIS A CA 1
ATOM 2520 C C . HIS A 1 179 ? -28.46268 -4.73968 10.60433 1.000 9.59429 179 HIS A C 1
ATOM 2521 O O . HIS A 1 179 ? -28.83979 -5.90445 10.77437 1.000 10.00142 179 HIS A O 1
ATOM 2535 N N . SER A 1 180 ? -28.70458 -3.77063 11.48174 1.000 9.36955 180 SER A N 1
ATOM 2536 C CA . SER A 1 180 ? -29.58082 -3.92826 12.62699 1.000 9.55314 180 SER A CA 1
ATOM 2537 C C . SER A 1 180 ? -30.29587 -2.60808 12.82795 1.000 9.44363 180 SER A C 1
ATOM 2538 O O . SER A 1 180 ? -29.94008 -1.59105 12.24686 1.000 10.04366 180 SER A O 1
ATOM 2546 N N A THR A 1 181 ? -31.30789 -2.59966 13.69020 0.780 9.91608 181 THR A N 1
ATOM 2547 N N B THR A 1 181 ? -31.30932 -2.63297 13.69284 0.220 9.67140 181 THR A N 1
ATOM 2548 C CA A THR A 1 181 ? -32.02852 -1.35551 13.88633 0.780 10.25197 181 THR A CA 1
ATOM 2549 C CA B THR A 1 181 ? -32.08849 -1.43263 13.94993 0.220 9.78416 181 THR A CA 1
ATOM 2550 C C A THR A 1 181 ? -31.22117 -0.36196 14.69276 0.780 9.47236 181 THR A C 1
ATOM 2551 C C B THR A 1 181 ? -31.33146 -0.42021 14.80257 0.220 9.12109 181 THR A C 1
ATOM 2552 O O A THR A 1 181 ? -31.45473 0.84727 14.56280 0.780 10.44660 181 THR A O 1
ATOM 2553 O O B THR A 1 181 ? -31.73209 0.74809 14.85736 0.220 9.30320 181 THR A O 1
ATOM 2574 N N . ASP A 1 182 ? -30.28774 -0.86029 15.50139 1.000 8.34403 182 ASP A N 1
ATOM 2575 C CA . ASP A 1 182 ? -29.53215 -0.04384 16.42449 1.000 8.17977 182 ASP A CA 1
ATOM 2576 C C . ASP A 1 182 ? -28.14867 0.33541 15.93855 1.000 7.75628 182 ASP A C 1
ATOM 2577 O O . ASP A 1 182 ? -27.43155 1.01406 16.65873 1.000 8.36523 182 ASP A O 1
ATOM 2586 N N . ASN A 1 183 ? -27.75725 -0.05728 14.74316 1.000 7.52135 183 ASN A N 1
ATOM 2587 C CA . ASN A 1 183 ? -26.37161 0.09231 14.36079 1.000 7.09644 183 ASN A CA 1
ATOM 2588 C C . ASN A 1 183 ? -25.94278 1.56343 14.34726 1.000 6.94118 183 ASN A C 1
ATOM 2589 O O . ASN A 1 183 ? -26.61081 2.43299 13.77826 1.000 7.77927 183 ASN A O 1
ATOM 2600 N N . LEU A 1 184 ? -24.78241 1.80317 14.94519 1.000 6.78996 184 LEU A N 1
ATOM 2601 C CA . LEU A 1 184 ? -24.12677 3.10171 14.94276 1.000 7.02867 184 LEU A CA 1
ATOM 2602 C C . LEU A 1 184 ? -22.90668 3.06901 14.05020 1.000 6.77494 184 LEU A C 1
ATOM 2603 O O . LEU A 1 184 ? -22.27015 2.02927 13.87125 1.000 7.66384 184 LEU A O 1
ATOM 2619 N N A VAL A 1 185 ? -22.53711 4.26928 13.62956 0.350 6.51948 185 VAL A N 1
ATOM 2620 N N B VAL A 1 185 ? -22.56734 4.20562 13.47495 0.650 7.11569 185 VAL A N 1
ATOM 2621 C CA A VAL A 1 185 ? -21.38483 4.57083 12.79990 0.350 6.24322 185 VAL A CA 1
ATOM 2622 C CA B VAL A 1 185 ? -21.27210 4.35217 12.83072 0.650 7.56658 185 VAL A CA 1
ATOM 2623 C C A VAL A 1 185 ? -20.47849 5.48925 13.59947 0.350 6.44708 185 VAL A C 1
ATOM 2624 C C B VAL A 1 185 ? -20.46956 5.37503 13.62431 0.650 7.03493 185 VAL A C 1
ATOM 2625 O O A VAL A 1 185 ? -20.95352 6.31087 14.38797 0.350 6.76366 185 VAL A O 1
ATOM 2626 O O B VAL A 1 185 ? -20.99819 6.10567 14.46709 0.650 7.24495 185 VAL A O 1
ATOM 2651 N N . VAL A 1 186 ? -19.16907 5.36455 13.39113 1.000 6.85811 186 VAL A N 1
ATOM 2652 C CA . VAL A 1 186 ? -18.21899 6.14972 14.14848 1.000 7.03985 186 VAL A CA 1
ATOM 2653 C C . VAL A 1 186 ? -17.31220 6.87794 13.17812 1.000 7.36315 186 VAL A C 1
ATOM 2654 O O . VAL A 1 186 ? -16.76273 6.26379 12.27241 1.000 8.61663 186 VAL A O 1
ATOM 2667 N N . TYR A 1 187 ? -17.14862 8.17159 13.37067 1.000 7.41140 187 TYR A N 1
ATOM 2668 C CA . TYR A 1 187 ? -16.24039 8.96518 12.55411 1.000 7.77036 187 TYR A CA 1
ATOM 2669 C C . TYR A 1 187 ? -15.14214 9.52977 13.43026 1.000 7.61110 187 TYR A C 1
ATOM 2670 O O . TYR A 1 187 ? -15.40355 10.00272 14.53537 1.000 8.08349 187 TYR A O 1
ATOM 2688 N N . VAL A 1 188 ? -13.92045 9.47348 12.92501 1.000 7.83789 188 VAL A N 1
ATOM 2689 C CA . VAL A 1 188 ? -12.77135 10.04296 13.61173 1.000 8.15473 188 VAL A CA 1
ATOM 2690 C C . VAL A 1 188 ? -12.39102 11.30658 12.85085 1.000 9.19248 188 VAL A C 1
ATOM 2691 O O . VAL A 1 188 ? -11.74589 11.21601 11.79697 1.000 9.78768 188 VAL A O 1
ATOM 2704 N N . PRO A 1 189 ? -12.82011 12.48202 13.29939 1.000 10.31414 189 PRO A N 1
ATOM 2705 C CA . PRO A 1 189 ? -12.63163 13.67158 12.46260 1.000 11.91703 189 PRO A CA 1
ATOM 2706 C C . PRO A 1 189 ? -11.17889 14.01820 12.23262 1.000 12.71586 189 PRO A C 1
ATOM 2707 O O . PRO A 1 189 ? -10.86448 14.54901 11.16753 1.000 13.92216 189 PRO A O 1
ATOM 2718 N N . SER A 1 190 ? -10.28786 13.71958 13.1851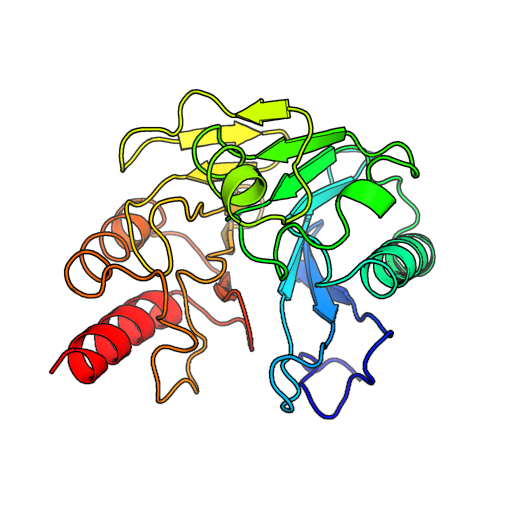2 1.000 13.08685 190 SER A N 1
ATOM 2719 C CA . SER A 1 190 ? -8.88329 14.10292 13.02799 1.000 14.56297 190 SER A CA 1
ATOM 2720 C C . SER A 1 190 ? -8.25250 13.41104 11.83611 1.000 14.21528 190 SER A C 1
ATOM 2721 O O . SER A 1 190 ? -7.27215 13.90022 11.27393 1.000 15.82528 190 SER A O 1
ATOM 2729 N N . ALA A 1 191 ? -8.78212 12.24327 11.46308 1.000 13.43874 191 ALA A N 1
ATOM 2730 C CA . ALA A 1 191 ? -8.19187 11.40228 10.44416 1.000 13.43886 191 ALA A CA 1
ATOM 2731 C C . ALA A 1 191 ? -9.12974 11.12560 9.28683 1.000 12.01329 191 ALA A C 1
ATOM 2732 O O . ALA A 1 191 ? -8.76592 10.39044 8.37376 1.000 12.51229 191 ALA A O 1
ATOM 2739 N N . ASN A 1 192 ? -10.33640 11.64640 9.33288 1.000 11.11074 192 ASN A N 1
ATOM 2740 C CA . ASN A 1 192 ? -11.34626 11.35769 8.33172 1.000 11.28755 192 ASN A CA 1
ATOM 2741 C C . ASN A 1 192 ? -11.52662 9.85954 8.13907 1.000 10.06611 192 ASN A C 1
ATOM 2742 O O . ASN A 1 192 ? -11.66156 9.35666 7.02477 1.000 11.04830 192 ASN A O 1
ATOM 2753 N N . VAL A 1 193 ? -11.57528 9.14394 9.24599 1.000 9.10280 193 VAL A N 1
ATOM 2754 C CA . VAL A 1 193 ? -11.82456 7.70190 9.22478 1.000 8.76596 193 VAL A CA 1
ATOM 2755 C C . VAL A 1 193 ? -13.27015 7.43999 9.57527 1.000 7.99624 193 VAL A C 1
ATOM 2756 O O . VAL A 1 193 ? -13.74504 7.86001 10.64175 1.000 8.18793 193 VAL A O 1
ATOM 2769 N N . LEU A 1 194 ? -13.94920 6.71942 8.70183 1.000 8.17847 194 LEU A N 1
ATOM 2770 C CA . LEU A 1 194 ? -15.32233 6.31586 8.91878 1.000 8.12602 194 LEU A CA 1
ATOM 2771 C C . LEU A 1 194 ? -15.34522 4.83378 9.23440 1.000 7.61871 194 LEU A C 1
ATOM 2772 O O . LEU A 1 194 ? -14.99632 4.01296 8.39778 1.000 9.06196 194 LEU A O 1
ATOM 2788 N N . TYR A 1 195 ? -15.73397 4.51586 10.42762 1.000 7.51972 195 TYR A N 1
ATOM 2789 C CA . TYR A 1 195 ? -15.92011 3.14348 10.86726 1.000 7.39526 195 TYR A CA 1
ATOM 2790 C C . TYR A 1 195 ? -17.39939 2.83725 10.72237 1.000 7.34188 195 TYR A C 1
ATOM 2791 O O . TYR A 1 195 ? -18.23713 3.34459 11.47265 1.000 7.69263 195 TYR A O 1
ATOM 2809 N N . GLY A 1 196 ? -17.72159 2.06549 9.70473 1.000 8.31251 196 GLY A N 1
ATOM 2810 C CA . GLY A 1 196 ? -19.10967 1.79523 9.42797 1.000 8.72777 196 GLY A CA 1
ATOM 2811 C C . GLY A 1 196 ? -19.72737 0.71433 10.25092 1.000 8.75172 196 GLY A C 1
ATOM 2812 O O . GLY A 1 196 ? -20.95081 0.56224 10.26125 1.000 9.34483 196 GLY A O 1
ATOM 2816 N N . GLY A 1 197 ? -18.91755 -0.07168 10.91512 1.000 9.10672 197 GLY A N 1
ATOM 2817 C CA . GLY A 1 197 ? -19.44121 -1.22702 11.57244 1.000 9.25357 197 GLY A CA 1
ATOM 2818 C C . GLY A 1 197 ? -20.18653 -2.11324 10.58880 1.000 8.35805 197 GLY A C 1
ATOM 2819 O O . GLY A 1 197 ? -19.95075 -2.08002 9.39666 1.000 8.46413 197 GLY A O 1
ATOM 2823 N N . CYS A 1 198 ? -21.11802 -2.90796 11.09429 1.000 8.81888 198 CYS A N 1
ATOM 2824 C CA . CYS A 1 198 ? -21.68827 -3.95766 10.25936 1.000 8.82646 198 CYS A CA 1
ATOM 2825 C C . CYS A 1 198 ? -22.71809 -3.42607 9.28196 1.000 8.50848 198 CYS A C 1
ATOM 2826 O O . CYS A 1 198 ? -23.13467 -4.17924 8.40129 1.000 8.96418 198 CYS A O 1
ATOM 2833 N N . ALA A 1 199 ? -23.08721 -2.15541 9.35838 1.000 8.43199 199 ALA A N 1
ATOM 2834 C CA . ALA A 1 199 ? -23.86375 -1.50376 8.31788 1.000 8.26915 199 ALA A CA 1
ATOM 2835 C C . ALA A 1 199 ? -23.08757 -1.31307 7.03011 1.000 8.20804 199 ALA A C 1
ATOM 2836 O O . ALA A 1 199 ? -23.70237 -0.95767 6.01704 1.000 8.77075 199 ALA A O 1
ATOM 2843 N N . VAL A 1 200 ? -21.77568 -1.53184 7.04274 1.000 7.87148 200 VAL A N 1
ATOM 2844 C CA . VAL A 1 200 ? -20.94186 -1.34502 5.87857 1.000 8.11175 200 VAL A CA 1
ATOM 2845 C C . VAL A 1 200 ? -20.18246 -2.62315 5.61890 1.000 8.36960 200 VAL A C 1
ATOM 2846 O O . VAL A 1 200 ? -19.56544 -3.18288 6.53685 1.000 8.42136 200 VAL A O 1
ATOM 2859 N N A HIS A 1 201 ? -20.19207 -3.05389 4.36536 0.412 9.42545 201 HIS A N 1
ATOM 2860 N N B HIS A 1 201 ? -20.20355 -3.05877 4.37045 0.588 8.68867 201 HIS A N 1
ATOM 2861 C CA A HIS A 1 201 ? -19.54627 -4.27479 3.92941 0.412 10.61471 201 HIS A CA 1
ATOM 2862 C CA B HIS A 1 201 ? -19.51179 -4.24783 3.91932 0.588 9.26954 201 HIS A CA 1
ATOM 2863 C C A HIS A 1 201 ? -18.31754 -3.97174 3.09075 0.412 9.73572 201 HIS A C 1
ATOM 2864 C C B HIS A 1 201 ? -18.24714 -3.91036 3.16904 0.588 9.21577 201 HIS A C 1
ATOM 2865 O O A HIS A 1 201 ? -18.24438 -2.96149 2.39090 0.412 9.45794 201 HIS A O 1
ATOM 2866 O O B HIS A 1 201 ? -18.05413 -2.80470 2.65138 0.588 9.95012 201 HIS A O 1
ATOM 2893 N N . GLU A 1 202 ? -17.37664 -4.90531 3.12559 1.000 9.61693 202 GLU A N 1
ATOM 2894 C CA . GLU A 1 202 ? -16.15626 -4.77626 2.36271 1.000 9.96216 202 GLU A CA 1
ATOM 2895 C C . GLU A 1 202 ? -16.44470 -4.96299 0.87341 1.000 10.36306 202 GLU A C 1
ATOM 2896 O O . GLU A 1 202 ? -17.44716 -5.55597 0.46057 1.000 10.88712 202 GLU A O 1
ATOM 2908 N N . LEU A 1 203 ? -15.51851 -4.48623 0.06570 1.000 11.12879 203 LEU A N 1
ATOM 2909 C CA . LEU A 1 203 ? -15.71236 -4.50368 -1.38405 1.000 12.02056 203 LEU A CA 1
ATOM 2910 C C . LEU A 1 203 ? -15.83380 -5.89997 -1.96489 1.000 13.48911 203 LEU A C 1
ATOM 2911 O O . LEU A 1 203 ? -16.47360 -6.06159 -3.00432 1.000 14.22947 203 LEU A O 1
ATOM 2927 N N . SER A 1 204 ? -15.20078 -6.90403 -1.37331 1.000 15.03270 204 SER A N 1
ATOM 2928 C CA . SER A 1 204 ? -15.31128 -8.25298 -1.92946 1.000 17.22382 204 SER A CA 1
ATOM 2929 C C . SER A 1 204 ? -16.63153 -8.92466 -1.59450 1.000 18.77173 204 SER A C 1
ATOM 2930 O O . SER A 1 204 ? -16.90521 -10.02841 -2.09512 1.000 20.01758 204 SER A O 1
ATOM 2938 N N A SER A 1 205 ? -17.44457 -8.29098 -0.76119 0.376 19.46062 205 SER A N 1
ATOM 2939 N N B SER A 1 205 ? -17.44739 -8.30211 -0.75217 0.624 19.31498 205 SER A N 1
ATOM 2940 C CA A SER A 1 205 ? -18.71070 -8.87103 -0.35409 0.376 20.42094 205 SER A CA 1
ATOM 2941 C CA B SER A 1 205 ? -18.70287 -8.90308 -0.32719 0.624 20.34727 205 SER A CA 1
ATOM 2942 C C A SER A 1 205 ? -19.56685 -9.15179 -1.57321 0.376 21.30360 205 SER A C 1
ATOM 2943 C C B SER A 1 205 ? -19.58455 -9.14778 -1.53843 0.624 20.98228 205 SER A C 1
ATOM 2944 O O A SER A 1 205 ? -19.79959 -8.27468 -2.41063 0.376 21.08103 205 SER A O 1
ATOM 2945 O O B SER A 1 205 ? -19.84096 -8.24660 -2.34357 0.624 20.54517 205 SER A O 1
ATOM 2960 N N . THR A 1 206 ? -20.01362 -10.39388 -1.68232 1.000 22.83123 206 THR A N 1
ATOM 2961 C CA . THR A 1 206 ? -20.96205 -10.79098 -2.70381 1.000 26.23829 206 THR A CA 1
ATOM 2962 C C . THR A 1 206 ? -22.30561 -11.07479 -2.07915 1.000 27.82168 206 THR A C 1
ATOM 2963 O O . THR A 1 206 ? -23.25507 -11.44098 -2.78207 1.000 28.77892 206 THR A O 1
ATOM 2974 N N A SER A 1 207 ? -22.39821 -10.95524 -0.76545 0.296 27.98602 207 SER A N 1
ATOM 2975 N N B SER A 1 207 ? -22.39440 -10.96871 -0.76187 0.704 28.17621 207 SER A N 1
ATOM 2976 C CA A SER A 1 207 ? -23.62950 -11.19374 -0.04271 0.296 27.96777 207 SER A CA 1
ATOM 2977 C CA B SER A 1 207 ? -23.62568 -11.19610 -0.03809 0.704 28.27153 207 SER A CA 1
ATOM 2978 C C A SER A 1 207 ? -23.68519 -10.18361 1.08906 0.296 27.08779 207 SER A C 1
ATOM 2979 C C B SER A 1 207 ? -23.69414 -10.14837 1.05938 0.704 27.27066 207 SER A C 1
ATOM 2980 O O A SER A 1 207 ? -22.67335 -9.59680 1.48001 0.296 27.40498 207 SER A O 1
ATOM 2981 O O B SER A 1 207 ? -22.69988 -9.50298 1.39414 0.704 27.77708 207 SER A O 1
ATOM 2996 N N . ALA A 1 208 ? -24.88341 -9.96990 1.59801 1.000 25.86296 208 ALA A N 1
ATOM 2997 C CA . ALA A 1 208 ? -25.11326 -8.96921 2.61098 1.000 23.23118 208 ALA A CA 1
ATOM 2998 C C . ALA A 1 208 ? -24.73882 -9.44240 4.00598 1.000 20.23408 208 ALA A C 1
ATOM 2999 O O . ALA A 1 208 ? -25.21269 -8.84206 4.96790 1.000 19.41438 208 ALA A O 1
ATOM 3006 N N . GLY A 1 209 ? -23.88659 -10.46351 4.15515 1.000 18.73440 209 GLY A N 1
ATOM 3007 C CA . GLY A 1 209 ? -23.50593 -10.91404 5.48412 1.000 17.24739 209 GLY A CA 1
ATOM 3008 C C . GLY A 1 209 ? -24.66171 -11.54046 6.24133 1.000 16.26813 209 GLY A C 1
ATOM 3009 O O . GLY A 1 209 ? -25.57288 -12.14760 5.66705 1.000 17.37458 209 GLY A O 1
ATOM 3013 N N . ASN A 1 210 ? -24.63247 -11.39542 7.55740 1.000 14.61249 210 ASN A N 1
ATOM 3014 C CA . ASN A 1 210 ? -25.68900 -11.95248 8.38198 1.000 14.29705 210 ASN A CA 1
ATOM 3015 C C . ASN A 1 210 ? -26.79965 -10.91795 8.49152 1.000 14.30734 210 ASN A C 1
ATOM 3016 O O . ASN A 1 210 ? -26.66206 -9.91129 9.18636 1.000 14.61113 210 ASN A O 1
ATOM 3027 N N . VAL A 1 211 ? -27.89887 -11.17541 7.78890 1.000 15.44524 211 VAL A N 1
ATOM 3028 C CA . VAL A 1 211 ? -28.99098 -10.22953 7.66906 1.000 16.70591 211 VAL A CA 1
ATOM 3029 C C . VAL A 1 211 ? -30.13503 -10.57551 8.60569 1.000 16.65206 211 VAL A C 1
ATOM 3030 O O . VAL A 1 211 ? -31.22703 -10.03023 8.46623 1.000 17.15473 211 VAL A O 1
ATOM 3043 N N . ALA A 1 212 ? -29.90323 -11.46024 9.57587 1.000 17.03042 212 ALA A N 1
ATOM 3044 C CA . ALA A 1 212 ? -30.99524 -11.93650 10.41315 1.000 17.78468 212 ALA A CA 1
ATOM 3045 C C . ALA A 1 212 ? -31.78479 -10.79195 11.03193 1.000 16.53620 212 ALA A C 1
ATOM 3046 O O . ALA A 1 212 ? -33.01497 -10.85901 11.13220 1.000 17.48328 212 ALA A O 1
ATOM 3053 N N . ASP A 1 213 ? -31.09501 -9.74394 11.47581 1.000 15.40266 213 ASP A N 1
ATOM 3054 C CA . ASP A 1 213 ? -31.72248 -8.62447 12.17015 1.000 14.92420 213 ASP A CA 1
ATOM 3055 C C . ASP A 1 213 ? -31.76780 -7.36024 11.33765 1.000 14.54985 213 ASP A C 1
ATOM 3056 O O . ASP A 1 213 ? -32.04332 -6.28503 11.87817 1.000 14.96558 213 ASP A O 1
ATOM 3065 N N . ALA A 1 214 ? -31.55228 -7.48461 10.04035 1.000 14.63037 214 ALA A N 1
ATOM 3066 C CA . ALA A 1 214 ? -31.42255 -6.33689 9.17238 1.000 14.71815 214 ALA A CA 1
ATOM 3067 C C . ALA A 1 214 ? -32.77533 -5.80674 8.72493 1.000 15.05934 214 ALA A C 1
ATOM 3068 O O . ALA A 1 214 ? -33.80672 -6.47573 8.82233 1.000 16.59851 214 ALA A O 1
ATOM 3075 N N . ASP A 1 215 ? -32.74478 -4.57145 8.23418 1.000 15.01009 215 ASP A N 1
ATOM 3076 C CA . ASP A 1 215 ? -33.85718 -3.94793 7.52923 1.000 15.42907 215 ASP A CA 1
ATOM 3077 C C . ASP A 1 215 ? -33.35405 -3.68660 6.11251 1.000 15.21592 215 ASP A C 1
ATOM 3078 O O . ASP A 1 215 ? -32.77322 -2.64050 5.84071 1.000 14.62177 215 ASP A O 1
ATOM 3087 N N . LEU A 1 216 ? -33.56227 -4.65765 5.21691 1.000 16.53313 216 LEU A N 1
ATOM 3088 C CA . LEU A 1 216 ? -33.00896 -4.53593 3.87282 1.000 17.34734 216 LEU A CA 1
ATOM 3089 C C . LEU A 1 216 ? -33.61849 -3.35994 3.12187 1.000 16.91984 216 LEU A C 1
ATOM 3090 O O . LEU A 1 216 ? -32.95944 -2.74180 2.28354 1.000 17.57506 216 LEU A O 1
ATOM 3106 N N . ALA A 1 217 ? -34.87905 -3.03323 3.41209 1.000 17.36977 217 ALA A N 1
ATOM 3107 C CA . ALA A 1 217 ? -35.54651 -1.93090 2.72585 1.000 18.35201 217 ALA A CA 1
ATOM 3108 C C . ALA A 1 217 ? -34.98169 -0.58094 3.15752 1.000 17.94987 217 ALA A C 1
ATOM 3109 O O . ALA A 1 217 ? -34.82235 0.33123 2.33434 1.000 19.42008 217 ALA A O 1
ATOM 3116 N N . GLU A 1 218 ? -34.65037 -0.43366 4.43698 1.000 16.04334 218 GLU A N 1
ATOM 3117 C CA . GLU A 1 218 ? -34.15826 0.83566 4.94602 1.000 15.58621 218 GLU A CA 1
ATOM 3118 C C . GLU A 1 218 ? -32.65995 0.97642 4.76542 1.000 14.42795 218 GLU A C 1
ATOM 3119 O O . GLU A 1 218 ? -32.14962 2.10181 4.75108 1.000 14.55801 218 GLU A O 1
ATOM 3131 N N . TRP A 1 219 ? -31.95073 -0.14181 4.63913 1.000 13.34903 219 TRP A N 1
ATOM 3132 C CA . TRP A 1 219 ? -30.49053 -0.11056 4.61541 1.000 12.13220 219 TRP A CA 1
ATOM 3133 C C . TRP A 1 219 ? -29.93184 0.84934 3.58508 1.000 12.43815 219 TRP A C 1
ATOM 3134 O O . TRP A 1 219 ? -29.05789 1.65389 3.93732 1.000 12.03150 219 TRP A O 1
ATOM 3155 N N A PRO A 1 220 ? -30.36014 0.84641 2.33207 0.613 13.24263 220 PRO A N 1
ATOM 3156 N N B PRO A 1 220 ? -30.36820 0.83581 2.32846 0.387 13.27687 220 PRO A N 1
ATOM 3157 C CA A PRO A 1 220 ? -29.76557 1.82008 1.40683 0.613 14.06281 220 PRO A CA 1
ATOM 3158 C CA B PRO A 1 220 ? -29.81386 1.81439 1.38140 0.387 13.98908 220 PRO A CA 1
ATOM 3159 C C A PRO A 1 220 ? -30.02869 3.25820 1.80445 0.613 13.99888 220 PRO A C 1
ATOM 3160 C C B PRO A 1 220 ? -30.03230 3.25183 1.81000 0.387 13.98396 220 PRO A C 1
ATOM 3161 O O A PRO A 1 220 ? -29.15867 4.10840 1.58773 0.613 14.57429 220 PRO A O 1
ATOM 3162 O O B PRO A 1 220 ? -29.14673 4.09212 1.61681 0.387 14.41470 220 PRO A O 1
ATOM 3183 N N . THR A 1 221 ? -31.20209 3.55683 2.37748 1.000 13.88443 221 THR A N 1
ATOM 3184 C CA . THR A 1 221 ? -31.46341 4.91017 2.84199 1.000 14.57329 221 THR A CA 1
ATOM 3185 C C . THR A 1 221 ? -30.51619 5.28466 3.96581 1.000 13.13203 221 THR A C 1
ATOM 3186 O O . THR A 1 221 ? -29.99795 6.40592 4.01122 1.000 13.57023 221 THR A O 1
ATOM 3197 N N . SER A 1 222 ? -30.26267 4.34819 4.86701 1.000 11.79615 222 SER A N 1
ATOM 3198 C CA . SER A 1 222 ? -29.31934 4.60635 5.94407 1.000 11.01866 222 SER A CA 1
ATOM 3199 C C . SER A 1 222 ? -27.91421 4.80062 5.42105 1.000 10.73884 222 SER A C 1
ATOM 3200 O O . SER A 1 222 ? -27.20890 5.69534 5.87785 1.000 10.68010 222 SER A O 1
ATOM 3208 N N . VAL A 1 223 ? -27.49906 4.00906 4.43189 1.000 11.16435 223 VAL A N 1
ATOM 3209 C CA . VAL A 1 223 ? -26.19477 4.22292 3.82111 1.000 11.83016 223 VAL A CA 1
ATOM 3210 C C . VAL A 1 223 ? -26.12104 5.57919 3.13607 1.000 12.09510 223 VAL A C 1
ATOM 3211 O O . VAL A 1 223 ? -25.10329 6.27316 3.21901 1.000 12.21473 223 VAL A O 1
ATOM 3224 N N A GLU A 1 224 ? -27.19633 5.97830 2.44673 0.457 13.02031 224 GLU A N 1
ATOM 3225 N N B GLU A 1 224 ? -27.19380 5.97730 2.44375 0.543 12.76963 224 GLU A N 1
ATOM 3226 C CA A GLU A 1 224 ? -27.23032 7.29918 1.82589 0.457 14.36122 224 GLU A CA 1
ATOM 3227 C CA B GLU A 1 224 ? -27.21789 7.29857 1.82841 0.543 13.98714 224 GLU A CA 1
ATOM 3228 C C A GLU A 1 224 ? -27.04282 8.39187 2.86973 0.457 13.56583 224 GLU A C 1
ATOM 3229 C C B GLU A 1 224 ? -27.02065 8.38322 2.87824 0.543 13.36837 224 GLU A C 1
ATOM 3230 O O A GLU A 1 224 ? -26.38549 9.40490 2.60659 0.457 13.79868 224 GLU A O 1
ATOM 3231 O O B GLU A 1 224 ? -26.32928 9.37764 2.63273 0.543 13.66442 224 GLU A O 1
ATOM 3254 N N . ARG A 1 225 ? -27.60758 8.20454 4.06560 1.000 12.94241 225 ARG A N 1
ATOM 3255 C CA . ARG A 1 225 ? -27.40379 9.18285 5.12324 1.000 12.77893 225 ARG A CA 1
ATOM 3256 C C . ARG A 1 225 ? -25.93817 9.25964 5.51622 1.000 11.95062 225 ARG A C 1
ATOM 3257 O O . ARG A 1 225 ? -25.40807 10.34709 5.75292 1.000 12.44962 225 ARG A O 1
ATOM 3278 N N . ILE A 1 226 ? -25.26773 8.10727 5.61258 1.000 10.72315 226 ILE A N 1
ATOM 3279 C CA . ILE A 1 226 ? -23.85056 8.10830 5.92731 1.000 10.21556 226 ILE A CA 1
ATOM 3280 C C . ILE A 1 226 ? -23.07885 8.83933 4.84597 1.000 11.16897 226 ILE A C 1
ATOM 3281 O O . ILE A 1 226 ? -22.20619 9.65191 5.13734 1.000 11.62028 226 ILE A O 1
ATOM 3297 N N . GLN A 1 227 ? -23.36353 8.51496 3.57798 1.000 11.40261 227 GLN A N 1
ATOM 3298 C CA . GLN A 1 227 ? -22.67087 9.14550 2.45864 1.000 12.94434 227 GLN A CA 1
ATOM 3299 C C . GLN A 1 227 ? -22.82738 10.65804 2.50323 1.000 13.55054 227 GLN A C 1
ATOM 3300 O O . GLN A 1 227 ? -21.86890 11.39465 2.25637 1.000 14.20870 227 GLN A O 1
ATOM 3314 N N . LYS A 1 228 ? -24.03365 11.13579 2.81967 1.000 13.76900 228 LYS A N 1
ATOM 3315 C CA . LYS A 1 228 ? -24.29068 12.56596 2.85565 1.000 15.09710 228 LYS A CA 1
ATOM 3316 C C . LYS A 1 228 ? -23.57002 13.21337 4.02137 1.000 14.28427 228 LYS A C 1
ATOM 3317 O O . LYS A 1 228 ? -23.08080 14.34583 3.91078 1.000 15.00243 228 LYS A O 1
ATOM 3336 N N . HIS A 1 229 ? -23.52726 12.52124 5.15342 1.000 13.16110 229 HIS A N 1
ATOM 3337 C CA . HIS A 1 229 ? -22.99418 13.12320 6.35505 1.000 12.80499 229 HIS A CA 1
ATOM 3338 C C . HIS A 1 229 ? -21.47371 13.13831 6.38623 1.000 12.26774 229 HIS A C 1
ATOM 3339 O O . HIS A 1 229 ? -20.89826 14.02502 7.02719 1.000 13.27258 229 HIS A O 1
ATOM 3353 N N . TYR A 1 230 ? -20.81502 12.19146 5.72381 1.000 11.35536 230 TYR A N 1
ATOM 3354 C CA . TYR A 1 230 ? -19.36208 12.04890 5.80768 1.000 11.21975 230 TYR A CA 1
ATOM 3355 C C . TYR A 1 230 ? -18.73092 12.01930 4.42899 1.000 12.04434 230 TYR A C 1
ATOM 3356 O O . TYR A 1 230 ? -18.04094 11.06271 4.05065 1.000 12.59652 230 TYR A O 1
ATOM 3374 N N . PRO A 1 231 ? -18.90503 13.09793 3.66738 1.000 13.23395 231 PRO A N 1
ATOM 3375 C CA . PRO A 1 231 ? -18.39772 13.10967 2.29635 1.000 14.44220 231 PRO A CA 1
ATOM 3376 C C . PRO A 1 231 ? -16.89409 13.19740 2.22381 1.000 14.91198 231 PRO A C 1
ATOM 3377 O O . PRO A 1 231 ? -16.32610 12.95378 1.14917 1.000 16.07268 231 PRO A O 1
ATOM 3388 N N A GLU A 1 232 ? -16.22580 13.56025 3.31440 0.433 15.12575 232 GLU A N 1
ATOM 3389 N N B GLU A 1 232 ? -16.21961 13.56405 3.31069 0.567 14.92319 232 GLU A N 1
ATOM 3390 C CA A GLU A 1 232 ? -14.78022 13.70052 3.32537 0.433 15.84258 232 GLU A CA 1
ATOM 3391 C CA B GLU A 1 232 ? -14.77104 13.68844 3.31163 0.567 15.69034 232 GLU A CA 1
ATOM 3392 C C A GLU A 1 232 ? -14.07794 12.47311 3.87949 0.433 14.24337 232 GLU A C 1
ATOM 3393 C C B GLU A 1 232 ? -14.07611 12.46790 3.88341 0.567 13.99722 232 GLU A C 1
ATOM 3394 O O A GLU A 1 232 ? -12.85961 12.50039 4.07250 0.433 14.44265 232 GLU A O 1
ATOM 3395 O O B GLU A 1 232 ? -12.86062 12.49396 4.09198 0.567 14.13053 232 GLU A O 1
ATOM 3418 N N . ALA A 1 233 ? -14.80897 11.39472 4.13726 1.000 13.05355 233 ALA A N 1
ATOM 3419 C CA . ALA A 1 233 ? -14.16207 10.20196 4.63702 1.000 12.36230 233 ALA A CA 1
ATOM 3420 C C . ALA A 1 233 ? -13.08514 9.72845 3.67373 1.000 12.20880 233 ALA A C 1
ATOM 3421 O O . ALA A 1 233 ? -13.29185 9.65166 2.45457 1.000 13.41276 233 ALA A O 1
ATOM 3428 N N . GLU A 1 234 ? -11.93782 9.38783 4.23033 1.000 11.53754 234 GLU A N 1
ATOM 3429 C CA . GLU A 1 234 ? -10.81631 8.89015 3.45233 1.000 12.86468 234 GLU A CA 1
ATOM 3430 C C . GLU A 1 234 ? -10.60321 7.40010 3.57395 1.000 12.96684 234 GLU A C 1
ATOM 3431 O O . GLU A 1 234 ? -10.07668 6.77748 2.64555 1.000 15.11136 234 GLU A O 1
ATOM 3443 N N . VAL A 1 235 ? -10.90586 6.85093 4.72127 1.000 11.61242 235 VAL A N 1
ATOM 3444 C CA . VAL A 1 235 ? -10.85364 5.42482 4.97899 1.000 10.65776 235 VAL A CA 1
ATOM 3445 C C . VAL A 1 235 ? -12.22081 5.04261 5.50667 1.000 10.04137 235 VAL A C 1
ATOM 3446 O O . VAL A 1 235 ? -12.77431 5.75253 6.35100 1.000 11.59435 235 VAL A O 1
ATOM 3459 N N . VAL A 1 236 ? -12.76635 3.96716 4.96848 1.000 8.87934 236 VAL A N 1
ATOM 3460 C CA . VAL A 1 236 ? -14.01082 3.38038 5.42864 1.000 8.58622 236 VAL A CA 1
ATOM 3461 C C . VAL A 1 236 ? -13.70905 1.96560 5.88255 1.000 7.90354 236 VAL A C 1
ATOM 3462 O O . VAL A 1 236 ? -13.13590 1.17753 5.13190 1.000 8.43580 236 VAL A O 1
ATOM 3475 N N . ILE A 1 237 ? -14.09489 1.65640 7.10348 1.000 7.38331 237 ILE A N 1
ATOM 3476 C CA . ILE A 1 237 ? -13.81231 0.35866 7.70611 1.000 7.51465 237 ILE A CA 1
ATOM 3477 C C . ILE A 1 237 ? -15.12857 -0.37397 7.88613 1.000 7.26766 237 ILE A C 1
ATOM 3478 O O . ILE A 1 237 ? -16.02448 0.12388 8.58038 1.000 7.60740 237 ILE A O 1
ATOM 3494 N N . PRO A 1 238 ? -15.26147 -1.55783 7.32030 1.000 7.48230 238 PRO A N 1
ATOM 3495 C CA . PRO A 1 238 ? -16.48070 -2.34650 7.49320 1.000 7.91209 238 PRO A CA 1
ATOM 3496 C C . PRO A 1 238 ? -16.42734 -3.09883 8.81326 1.000 7.89323 238 PRO A C 1
ATOM 3497 O O . PRO A 1 238 ? -15.38394 -3.25267 9.43592 1.000 8.11730 238 PRO A O 1
ATOM 3508 N N . GLY A 1 239 ? -17.57271 -3.63581 9.20992 1.000 8.51549 239 GLY A N 1
ATOM 3509 C CA . GLY A 1 239 ? -17.61166 -4.43593 10.41541 1.000 8.55778 239 GLY A CA 1
ATOM 3510 C C . GLY A 1 239 ? -16.83370 -5.71901 10.31863 1.000 7.66767 239 GLY A C 1
ATOM 3511 O O . GLY A 1 239 ? -16.34840 -6.22448 11.33406 1.000 8.26446 239 GLY A O 1
ATOM 3515 N N . HIS A 1 240 ? -16.71669 -6.24672 9.11649 1.000 7.79134 240 HIS A N 1
ATOM 3516 C CA . HIS A 1 240 ? -15.98554 -7.45665 8.82691 1.000 8.94257 240 HIS A CA 1
ATOM 3517 C C . HIS A 1 240 ? -15.26203 -7.21148 7.51735 1.000 8.90584 240 HIS A C 1
ATOM 3518 O O . HIS A 1 240 ? -15.87507 -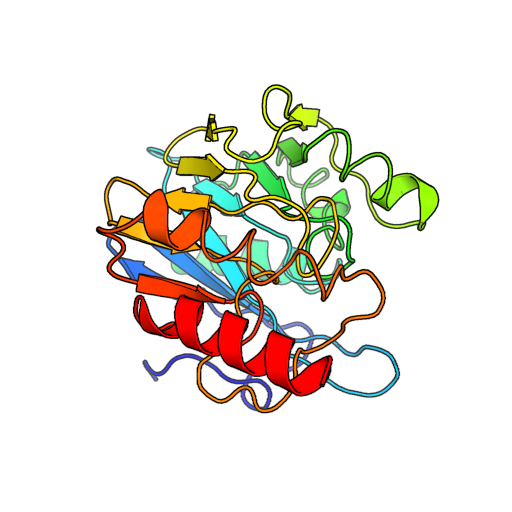6.77778 6.54781 1.000 9.61460 240 HIS A O 1
ATOM 3532 N N . GLY A 1 241 ? -13.97253 -7.50250 7.47097 1.000 9.11169 241 GLY A N 1
ATOM 3533 C CA . GLY A 1 241 ? -13.23897 -7.46061 6.22052 1.000 9.73622 241 GLY A CA 1
ATOM 3534 C C . GLY A 1 241 ? -12.39926 -6.21424 6.03092 1.000 9.34214 241 GLY A C 1
ATOM 3535 O O . GLY A 1 241 ? -12.08161 -5.47483 6.96082 1.000 9.12529 241 GLY A O 1
ATOM 3539 N N . LEU A 1 242 ? -11.99406 -6.00162 4.78741 1.000 9.09451 242 LEU A N 1
ATOM 3540 C CA . LEU A 1 242 ? -10.92603 -5.05565 4.49015 1.000 9.70448 242 LEU A CA 1
ATOM 3541 C C . LEU A 1 242 ? -11.43016 -3.61731 4.43488 1.000 8.90388 242 LEU A C 1
ATOM 3542 O O . LEU A 1 242 ? -12.43577 -3.32618 3.79139 1.000 9.68098 242 LEU A O 1
ATOM 3558 N N . PRO A 1 243 ? -10.70096 -2.68212 5.04441 1.000 9.21731 243 PRO A N 1
ATOM 3559 C CA . PRO A 1 243 ? -10.98804 -1.27212 4.81059 1.000 9.07464 243 PRO A CA 1
ATOM 3560 C C . PRO A 1 243 ? -10.75498 -0.88883 3.36694 1.000 9.40926 243 PRO A C 1
ATOM 3561 O O . PRO A 1 243 ? -9.98741 -1.51337 2.62797 1.000 10.45046 243 PRO A O 1
ATOM 3572 N N . GLY A 1 244 ? -11.38838 0.19646 2.98534 1.000 8.87481 244 GLY A N 1
ATOM 3573 C CA . GLY A 1 244 ? -11.15359 0.82090 1.70367 1.000 9.49200 244 GLY A CA 1
ATOM 3574 C C . GLY A 1 244 ? -11.53650 2.26359 1.78917 1.000 9.53537 244 GLY A C 1
ATOM 3575 O O . GLY A 1 244 ? -11.37834 2.92168 2.81391 1.000 10.52493 244 GLY A O 1
ATOM 3579 N N . GLY A 1 245 ? -12.05194 2.79217 0.67597 1.000 11.15516 245 GLY A N 1
ATOM 3580 C CA . GLY A 1 245 ? -12.50633 4.14595 0.60368 1.000 12.02394 245 GLY A CA 1
ATOM 3581 C C . GLY A 1 245 ? -14.01861 4.25603 0.60894 1.000 11.79083 245 GLY A C 1
ATOM 3582 O O . GLY A 1 245 ? -14.74604 3.31908 0.96213 1.000 10.83694 245 GLY A O 1
ATOM 3586 N N . LEU A 1 246 ? -14.50995 5.42103 0.17434 1.000 13.07652 246 LEU A N 1
ATOM 3587 C CA . LEU A 1 246 ? -15.93606 5.70560 0.19443 1.000 13.86590 246 LEU A CA 1
ATOM 3588 C C . LEU A 1 246 ? -16.73271 4.71632 -0.63359 1.000 13.24039 246 LEU A C 1
ATOM 3589 O O . LEU A 1 246 ? -17.92946 4.55998 -0.40911 1.000 13.86477 246 LEU A O 1
ATOM 3605 N N . ASP A 1 247 ? -16.10774 4.04209 -1.58920 1.000 12.35748 247 ASP A N 1
ATOM 3606 C CA . ASP A 1 247 ? -16.84345 3.10103 -2.40911 1.000 12.82941 247 ASP A CA 1
ATOM 3607 C C . ASP A 1 247 ? -17.43743 1.95781 -1.60971 1.000 11.05111 247 ASP A C 1
ATOM 3608 O O . ASP A 1 247 ? -18.39369 1.33533 -2.06940 1.000 11.11240 247 ASP A O 1
ATOM 3617 N N . LEU A 1 248 ? -16.92101 1.65442 -0.41969 1.000 9.98312 248 LEU A N 1
ATOM 3618 C CA . LEU A 1 248 ? -17.55762 0.62812 0.37912 1.000 9.15125 248 LEU A CA 1
ATOM 3619 C C . LEU A 1 248 ? -19.00533 0.98183 0.63728 1.000 8.88286 248 LEU A C 1
ATOM 3620 O O . LEU A 1 248 ? -19.84407 0.09209 0.76861 1.000 8.77877 248 LEU A O 1
ATOM 3636 N N . LEU A 1 249 ? -19.32183 2.26129 0.79257 1.000 9.56018 249 LEU A N 1
ATOM 3637 C CA . LEU A 1 249 ? -20.69840 2.63131 1.05830 1.000 10.07077 249 LEU A CA 1
ATOM 3638 C C . LEU A 1 249 ? -21.61047 2.29081 -0.11542 1.000 9.79583 249 LEU A C 1
ATOM 3639 O O . LEU A 1 249 ? -22.64349 1.64352 0.06127 1.000 9.71408 249 LEU A O 1
ATOM 3655 N N . GLN A 1 250 ? -21.24588 2.72283 -1.31225 1.000 10.22580 250 GLN A N 1
ATOM 3656 C CA . GLN A 1 250 ? -22.09107 2.42780 -2.45287 1.000 10.66389 250 GLN A CA 1
ATOM 3657 C C . GLN A 1 250 ? -22.15308 0.93275 -2.70575 1.000 9.33348 250 GLN A C 1
ATOM 3658 O O . GLN A 1 250 ? -23.21176 0.40771 -3.04754 1.000 9.77015 250 GLN A O 1
ATOM 3672 N N . HIS A 1 251 ? -21.02351 0.23753 -2.54112 1.000 8.66246 251 HIS A N 1
ATOM 3673 C CA . HIS A 1 251 ? -21.02200 -1.20046 -2.74004 1.000 8.66393 251 HIS A CA 1
ATOM 3674 C C . HIS A 1 251 ? -22.00042 -1.86114 -1.79250 1.000 8.27866 251 HIS A C 1
ATOM 3675 O O . HIS A 1 251 ? -22.73983 -2.76275 -2.17942 1.000 9.12086 251 HIS A O 1
ATOM 3689 N N . THR A 1 252 ? -21.99541 -1.43165 -0.52994 1.000 8.40989 252 THR A N 1
ATOM 3690 C CA . THR A 1 252 ? -22.90670 -2.00357 0.44182 1.000 9.01523 252 THR A CA 1
ATOM 3691 C C . THR A 1 252 ? -24.34388 -1.82247 -0.01394 1.000 9.40605 252 THR A C 1
ATOM 3692 O O . THR A 1 252 ? -25.14819 -2.75976 0.03132 1.000 10.33087 252 THR A O 1
ATOM 3703 N N . ALA A 1 253 ? -24.70186 -0.60191 -0.39997 1.000 9.94741 253 ALA A N 1
ATOM 3704 C CA . ALA A 1 253 ? -26.05978 -0.34942 -0.86193 1.000 11.56482 253 ALA A CA 1
ATOM 3705 C C . ALA A 1 253 ? -26.38495 -1.24819 -2.02831 1.000 11.25768 253 ALA A C 1
ATOM 3706 O O . ALA A 1 253 ? -27.48417 -1.79377 -2.10401 1.000 12.51703 253 ALA A O 1
ATOM 3713 N N . ASN A 1 254 ? -25.44196 -1.40796 -2.95078 1.000 11.24502 254 ASN A N 1
ATOM 3714 C CA . ASN A 1 254 ? -25.68851 -2.24773 -4.10335 1.000 11.49529 254 ASN A CA 1
ATOM 3715 C C . ASN A 1 254 ? -25.96061 -3.68010 -3.69397 1.000 12.45236 254 ASN A C 1
ATOM 3716 O O . ASN A 1 254 ? -26.89666 -4.29968 -4.19989 1.000 13.59113 254 ASN A O 1
ATOM 3727 N N . VAL A 1 255 ? -25.11194 -4.24812 -2.83289 1.000 12.81749 255 VAL A N 1
ATOM 3728 C CA . VAL A 1 255 ? -25.24724 -5.65134 -2.45346 1.000 14.84838 255 VAL A CA 1
ATOM 3729 C C . VAL A 1 255 ? -26.53437 -5.87927 -1.69044 1.000 14.66448 255 VAL A C 1
ATOM 3730 O O . VAL A 1 255 ? -27.20869 -6.89298 -1.87713 1.000 16.49172 255 VAL A O 1
ATOM 3743 N N . VAL A 1 256 ? -26.88943 -4.95709 -0.81670 1.000 13.82940 256 VAL A N 1
ATOM 3744 C CA . VAL A 1 256 ? -28.09353 -5.13392 -0.04126 1.000 14.47764 256 VAL A CA 1
ATOM 3745 C C . VAL A 1 256 ? -29.31376 -5.06710 -0.93711 1.000 16.69968 256 VAL A C 1
ATOM 3746 O O . VAL A 1 256 ? -30.24797 -5.84809 -0.77007 1.000 17.62591 256 VAL A O 1
ATOM 3759 N N . LYS A 1 257 ? -29.33632 -4.13047 -1.89350 1.000 17.61522 257 LYS A N 1
ATOM 3760 C CA . LYS A 1 257 ? -30.46958 -4.05810 -2.81545 1.000 20.48191 257 LYS A CA 1
ATOM 3761 C C . LYS A 1 257 ? -30.57822 -5.34134 -3.62573 1.000 22.09406 257 LYS A C 1
ATOM 3762 O O . LYS A 1 257 ? -31.67557 -5.88007 -3.82596 1.000 22.57315 257 LYS A O 1
ATOM 3781 N N . ALA A 1 258 ? -29.44175 -5.84726 -4.09398 1.000 23.55123 258 ALA A N 1
ATOM 3782 C CA . ALA A 1 258 ? -29.44253 -7.04872 -4.91665 1.000 26.14044 258 ALA A CA 1
ATOM 3783 C C . ALA A 1 258 ? -29.84137 -8.26697 -4.09570 1.000 28.54199 258 ALA A C 1
ATOM 3784 O O . ALA A 1 258 ? -30.54318 -9.15281 -4.59570 1.000 28.73186 258 ALA A O 1
ATOM 3791 N N . HIS A 1 259 ? -29.40006 -8.33237 -2.83561 1.000 31.53857 259 HIS A N 1
ATOM 3792 C CA . HIS A 1 259 ? -29.81480 -9.42269 -1.96131 1.000 34.80096 259 HIS A CA 1
ATOM 3793 C C . HIS A 1 259 ? -31.32340 -9.41557 -1.79608 1.000 36.95328 259 HIS A C 1
ATOM 3794 O O . HIS A 1 259 ? -31.99251 -10.44517 -1.95451 1.000 36.77437 259 HIS A O 1
ATOM 3808 N N . LYS A 1 260 ? -31.87531 -8.24681 -1.47364 1.000 38.95774 260 LYS A N 1
ATOM 3809 C CA . LYS A 1 260 ? -33.31896 -8.12551 -1.33786 1.000 41.04085 260 LYS A CA 1
ATOM 3810 C C . LYS A 1 260 ? -34.02759 -8.49669 -2.63415 1.000 41.93321 260 LYS A C 1
ATOM 3811 O O . LYS A 1 260 ? -35.09815 -9.11291 -2.60367 1.000 41.90979 260 LYS A O 1
ATOM 3830 N N . ASN A 1 261 ? -33.44827 -8.13416 -3.77797 1.000 42.95683 261 ASN A N 1
ATOM 3831 C CA . ASN A 1 261 ? -34.01744 -8.48438 -5.07809 1.000 44.04966 261 ASN A CA 1
ATOM 3832 C C . ASN A 1 261 ? -34.06061 -9.99879 -5.25325 1.000 44.39145 261 ASN A C 1
ATOM 3833 O O . ASN A 1 261 ? -33.18798 -10.71811 -4.76944 1.000 44.57608 261 ASN A O 1
#

Organism: Pseudomonas aeruginosa (NCBI:txid287)

Secondary structure (DSSP, 8-state):
--SPP-GGGS-TT-EEEEEEETTEEEEEEEEEETTEEEEEEEEEEEETTEEEEES--SSHHHHHHHHHHHHHHT---EEEEE-SSSSHHHHTTHHHHHHTT-EEEE-HHHHHHHHHHT----SEE--S-SSTT-EEEETTEEEE---SSSSTT--EEEETTTTEEEEETTS--TT-SS----TT--TTTHHHHHHHHHHH-TT-SEEEESSS--B-THHHHHHHHHHHHHH-

Sequence (232 aa):
SGEYPTTVVNNEEIIPPVVGGEEVRRLYQIADDGVWSHIATTQSSFDGAVYPSSNGLIVRRDGDELLLIDTAWGAKKNTAALLAEIEKQIGLPVTRAVSTHFHDDRVGGVDVLRRAAGVATYASPSSTRRRLAEAEGNEIPTHSLEGLSSSSSGDAVRFGPVELFYPGAAHSTTDNLVVVYVPSANVLYGGCAVHHELSSSTSSAGNVADADLAEWPPTSVEERIQKHYPEEAEVVIPGHGLPGGLDLLQHTANVVKAHKN

Foldseek 3Di:
DQDDDDPVPAPPLAKDWHDDDVQKIKIKDWDDDPHDIFIFIWMWGDQPLAIETEFARQAQSSRVNVQVNCCVPPNGYHAEYEFFAQDSRGQHNVVVCVVVNHQYEYAPRRQVVNVVVVHHHGDYHDPQAQDAQTWDDDRQKIKHRLAFFLARRGIWIARVVQLEIERALLWDDLVDLASPDSVHGDLVCSLSSLVSVCVVRVPRQWYHYRGDDIDGNVRSVSNNVRSVVNVD

Solvent-accessible surface area: 9660 Å² total; per-residue (Å²): 171,60,148,21,16,55,39,148,100,4,72,71,29,79,8,75,33,66,100,27,28,138,13,0,32,0,0,1,0,0,36,62,93,135,79,42,74,94,30,2,2,0,0,0,3,119,33,57,100,65,0,0,0,0,1,1,2,21,12,52,178,2,0,49,29,0,36,66,36,2,113,155,99,34,38,33,74,16,37,65,3,0,4,1,0,10,32,61,11,0,0,0,0,1,74,40,1,94,95,56,67,6,31,2,42,0,7,26,37,0,66,155,57,0,118,91,105,69,31,47,56,0,62,73,49,14,123,44,7,104,66,50,34,44,39,38,142,20,34,32,0,39,0,2,30,0,4,15,0,11,0,71,3,1,2,0,0,15,1,58,103,20,40,0,0,0,1,1,5,0,2,21,36,92,78,21,133,61,0,46,85,39,88,59,27,46,37,62,76,0,22,54,0,0,110,75,0,55,170,78,9,77,121,8,117,36,0,0,0,0,59,8,80,32,24,30,62,103,0,0,82,39,0,3,73,17,0,87,63,82,118,151

InterPro domains:
  IPR001279 Metallo-beta-lactamase [PF00753] (67-240)
  IPR001279 Metallo-beta-lactamase [SM00849] (68-240)
  IPR036866 Ribonuclease Z/Hydroxyacylglutathione hydrolase-like [G3DSA:3.60.15.10] (31-260)
  IPR036866 Ribonuclease Z/Hydroxyacylglutathione hydrolase-like [SSF56281] (29-258)
  IPR049721 Metallo-beta-lactamase VIM-1/2, metallo-hydrolase domain [cd16303] (42-259)
  IPR050855 Metallo-beta-lactamase type 2-like [PTHR42951] (67-253)
  IPR058044 Metallo-beta-lactamase VIM-1/2/7 [NF012100] (1-266)
  IPR058199 Metallo-beta-lactamase type 2/VIM/IMP-1 [NF033088] (43-256)

Nearest PDB structures (foldseek):
  9c5p-assembly1_A  TM=9.980E-01  e=4.891E-51  Pseudomonas aeruginosa
  5n5h-assembly1_A  TM=9.976E-01  e=1.302E-50  Pseudomonas aeruginosa
  7yrp-assembly2_B  TM=9.983E-01  e=4.255E-49  Pseudomonas aeruginosa
  4d1w-assembly1_A  TM=9.907E-01  e=5.464E-46  Pseudomonas aeruginosa
  4d1t-assembly1_A  TM=9.915E-01  e=1.007E-45  Pseudomonas aeruginosa